Protein AF-A0A0J8S0K7-F1 (afdb_monomer_lite)

Foldseek 3Di:
DVLVVCVVQVQACVVVVVLLLVLCLLLCLVLVHADEDPDRDRCVPDPDDDDPVVVVSVVVVLCVVQVVLSNVCSNDSLLSQLLVQLVQDDQLDDLLCLCVSCVVVVVVDPCSCVDLFGRHAPPNCQFVVRQRALLQPFAAWAQWDADPNFIKGFQQLLLNQLQDDDPDCPVQRAPFDQRHRHGAPDIDTLVLHDVSSVVRNVPTTDDDHRDFDWDQDPVRDIDTGRHPDDDDNPPPPNPPSVNNPPPPPPDDDPDSNSSLSNVLSSLLVVPRRVSDDRPVDCVCVDPSNVVDDPDPPDDPPDPDPDDPPPDDPDDDDDDDPVNSVVSHNHD

pLDDT: mean 70.82, std 17.74, range [22.8, 93.94]

Structure (mmCIF, N/CA/C/O backbone):
data_AF-A0A0J8S0K7-F1
#
_entry.id   AF-A0A0J8S0K7-F1
#
loop_
_atom_site.group_PDB
_atom_site.id
_atom_site.type_symbol
_atom_site.label_atom_id
_atom_site.label_alt_id
_atom_site.label_comp_id
_atom_site.label_asym_id
_atom_site.label_entity_id
_atom_site.label_seq_id
_atom_site.pdbx_PDB_ins_code
_atom_site.Cartn_x
_atom_site.Cartn_y
_atom_site.Cartn_z
_atom_site.occupancy
_atom_site.B_iso_or_equiv
_atom_site.auth_seq_id
_atom_site.auth_comp_id
_atom_site.auth_asym_id
_atom_site.auth_atom_id
_atom_site.pdbx_PDB_model_num
ATOM 1 N N . MET A 1 1 ? -26.486 -2.365 24.642 1.00 64.38 1 MET A N 1
ATOM 2 C CA . MET A 1 1 ? -25.869 -1.880 25.901 1.00 64.38 1 MET A CA 1
ATOM 3 C C . MET A 1 1 ? -25.007 -0.637 25.681 1.00 64.38 1 MET A C 1
ATOM 5 O O . MET A 1 1 ? -25.287 0.357 26.330 1.00 64.38 1 MET A O 1
ATOM 9 N N . LEU A 1 2 ? -23.998 -0.653 24.792 1.00 69.31 2 LEU A N 1
ATOM 10 C CA . LEU A 1 2 ? -23.175 0.537 24.493 1.00 69.31 2 LEU A CA 1
ATOM 11 C C . LEU A 1 2 ? -23.947 1.597 23.688 1.00 69.31 2 LEU A C 1
ATOM 13 O O . LEU A 1 2 ? -24.033 2.742 24.113 1.00 69.31 2 LEU A O 1
ATOM 17 N N . VAL A 1 3 ? -24.587 1.193 22.586 1.00 70.75 3 VAL A N 1
ATOM 18 C CA . VAL A 1 3 ? -25.425 2.079 21.754 1.00 70.75 3 VAL A CA 1
ATOM 19 C C . VAL A 1 3 ? -26.555 2.707 22.579 1.00 70.75 3 VAL A C 1
ATOM 21 O O . VAL A 1 3 ? -26.721 3.922 22.573 1.00 70.75 3 VAL A O 1
ATOM 24 N N . ASP A 1 4 ? -27.265 1.898 23.373 1.00 71.31 4 ASP A N 1
ATOM 25 C CA . ASP A 1 4 ? -28.342 2.376 24.256 1.00 71.31 4 ASP A CA 1
ATOM 26 C C . ASP A 1 4 ? -27.849 3.412 25.278 1.00 71.31 4 ASP A C 1
ATOM 28 O O . ASP A 1 4 ? -28.548 4.381 25.567 1.00 71.31 4 ASP A O 1
ATOM 32 N N . PHE A 1 5 ? -26.636 3.228 25.814 1.00 74.38 5 PHE A N 1
ATOM 33 C CA . PHE A 1 5 ? -26.009 4.179 26.730 1.00 74.38 5 PHE A CA 1
ATOM 34 C C . PHE A 1 5 ? -25.665 5.495 26.020 1.00 74.38 5 PHE A C 1
ATOM 36 O O . PHE A 1 5 ? -25.989 6.568 26.525 1.00 74.38 5 PHE A O 1
ATOM 43 N N . CYS A 1 6 ? -25.065 5.434 24.829 1.00 73.00 6 CYS A N 1
ATOM 44 C CA . CYS A 1 6 ? -24.719 6.626 24.054 1.00 73.00 6 CYS A CA 1
ATOM 45 C C . CYS A 1 6 ? -25.954 7.436 23.642 1.00 73.00 6 CYS A C 1
ATOM 47 O O . CYS A 1 6 ? -25.918 8.666 23.686 1.00 73.00 6 CYS A O 1
ATOM 49 N N . LEU A 1 7 ? -27.054 6.754 23.306 1.00 70.88 7 LEU A N 1
ATOM 50 C CA . LEU A 1 7 ? -28.342 7.384 23.011 1.00 70.88 7 LEU A CA 1
ATOM 51 C C . LEU A 1 7 ? -28.965 8.026 24.251 1.00 70.88 7 LEU A C 1
ATOM 53 O O . LEU A 1 7 ? -29.442 9.154 24.172 1.00 70.88 7 LEU A O 1
ATOM 57 N N . LEU A 1 8 ? -28.925 7.340 25.399 1.00 73.00 8 LEU A N 1
ATOM 58 C CA . LEU A 1 8 ? -29.453 7.861 26.664 1.00 73.00 8 LEU A CA 1
ATOM 59 C C . LEU A 1 8 ? -28.760 9.162 27.095 1.00 73.00 8 LEU A C 1
ATOM 61 O O . LEU A 1 8 ? -29.383 10.013 27.727 1.00 73.00 8 LEU A O 1
ATOM 65 N N . HIS A 1 9 ? -27.475 9.298 26.770 1.00 72.62 9 HIS A N 1
ATOM 66 C CA . HIS A 1 9 ? -26.646 10.437 27.155 1.00 72.62 9 HIS A CA 1
ATOM 67 C C . HIS A 1 9 ? -26.454 11.480 26.043 1.00 72.62 9 HIS A C 1
ATOM 69 O O . HIS A 1 9 ? -25.681 12.412 26.243 1.00 72.62 9 HIS A O 1
ATOM 75 N N . GLU A 1 10 ? -27.149 11.345 24.906 1.00 67.69 10 GLU A N 1
ATOM 76 C CA . GLU A 1 10 ? -27.078 12.275 23.764 1.00 67.69 10 GLU A CA 1
ATOM 77 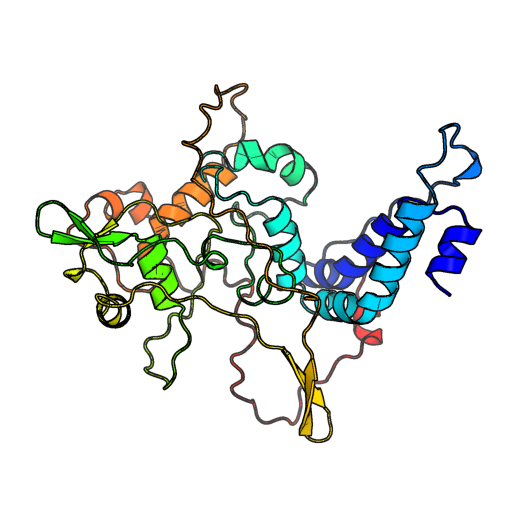C C . GLU A 1 10 ? -25.637 12.551 23.292 1.00 67.69 10 GLU A C 1
ATOM 79 O O . GLU A 1 10 ? -25.297 13.654 22.870 1.00 67.69 10 GLU A O 1
ATOM 84 N N . LEU A 1 11 ? -24.768 11.533 23.343 1.00 69.25 11 LEU A N 1
ATOM 85 C CA . LEU A 1 11 ? -23.334 11.705 23.072 1.00 69.25 11 LEU A CA 1
ATOM 86 C C . LEU A 1 11 ? -23.031 12.036 21.600 1.00 69.25 11 LEU A C 1
ATOM 88 O O . LEU A 1 11 ? -21.946 12.524 21.300 1.00 69.25 11 LEU A O 1
ATOM 92 N N . GLY A 1 12 ? -23.975 11.817 20.678 1.00 71.44 12 GLY A N 1
ATOM 93 C CA . GLY A 1 12 ? -23.870 12.241 19.277 1.00 71.44 12 GLY A CA 1
ATOM 94 C C . GLY A 1 12 ? -22.529 11.870 18.629 1.00 71.44 12 GLY A C 1
ATOM 95 O O . GLY A 1 12 ? -22.068 10.734 18.717 1.00 71.44 12 GLY A O 1
ATOM 96 N N . THR A 1 13 ? -21.866 12.848 18.009 1.00 67.88 13 THR A N 1
ATOM 97 C CA . THR A 1 13 ? -20.551 12.672 17.365 1.00 67.88 13 THR A CA 1
ATOM 98 C C . THR A 1 13 ? -19.416 12.336 18.342 1.00 67.88 13 THR A C 1
ATOM 100 O O . THR A 1 13 ? -18.377 11.840 17.904 1.00 67.88 13 THR A O 1
ATOM 103 N N . GLN A 1 14 ? -19.601 12.530 19.656 1.00 76.06 14 GLN A N 1
ATOM 104 C CA . GLN A 1 14 ? -18.600 12.162 20.664 1.00 76.06 14 GLN A CA 1
ATOM 105 C C . GLN A 1 14 ? -18.405 10.648 20.736 1.00 76.06 14 GLN A C 1
ATOM 107 O O . GLN A 1 14 ? -17.302 10.206 21.037 1.00 76.06 14 GLN A O 1
ATOM 112 N N . PHE A 1 15 ? -19.427 9.849 20.405 1.00 77.88 15 PHE A N 1
ATOM 113 C CA . PHE A 1 15 ? -19.290 8.394 20.351 1.00 77.88 15 PHE A CA 1
ATOM 114 C C . PHE A 1 15 ? -18.206 7.966 19.355 1.00 77.88 15 PHE A C 1
ATOM 116 O O . PHE A 1 15 ? -17.278 7.255 19.733 1.00 77.88 15 PHE A O 1
ATOM 123 N N . LEU A 1 16 ? -18.280 8.451 18.111 1.00 78.44 16 LEU A N 1
ATOM 124 C CA . LEU A 1 16 ? -17.304 8.129 17.066 1.00 78.44 16 LEU A CA 1
ATOM 125 C C . LEU A 1 16 ? -15.910 8.666 17.411 1.00 78.44 16 LEU A C 1
ATOM 127 O O . LEU A 1 16 ? -14.922 7.966 17.209 1.00 78.44 16 LEU A O 1
ATOM 131 N N . ALA A 1 17 ? -15.827 9.869 17.989 1.00 76.19 17 ALA A N 1
ATOM 132 C CA . ALA A 1 17 ? -14.558 10.449 18.423 1.00 76.19 17 ALA A CA 1
ATOM 133 C C . ALA A 1 17 ? -13.906 9.642 19.561 1.00 76.19 17 ALA A C 1
ATOM 135 O O . ALA A 1 17 ? -12.727 9.309 19.482 1.00 76.19 17 ALA A O 1
ATOM 136 N N . SER A 1 18 ? -14.668 9.275 20.598 1.00 79.06 18 SER A N 1
ATOM 137 C CA . SER A 1 18 ? -14.182 8.428 21.697 1.00 79.06 18 SER A CA 1
ATOM 138 C C . SER A 1 18 ? -13.819 7.024 21.222 1.00 79.06 18 SER A C 1
ATOM 140 O O . SER A 1 18 ? -12.833 6.455 21.686 1.00 79.06 18 SER A O 1
ATOM 142 N N . PHE A 1 19 ? -14.588 6.471 20.284 1.00 82.81 19 PHE A N 1
ATOM 143 C CA . PHE A 1 19 ? -14.302 5.176 19.686 1.00 82.81 19 PHE A CA 1
ATOM 144 C C . PHE A 1 19 ? -12.991 5.196 18.893 1.00 82.81 19 PHE A C 1
ATOM 146 O O . PHE A 1 19 ? -12.110 4.381 19.155 1.00 82.81 19 PHE A O 1
ATOM 153 N N . ALA A 1 20 ? -12.820 6.164 17.989 1.00 82.06 20 ALA A N 1
ATOM 154 C CA . ALA A 1 20 ? -11.582 6.347 17.238 1.00 82.06 20 ALA A CA 1
ATOM 155 C C . ALA A 1 20 ? -10.384 6.577 18.172 1.00 82.06 20 ALA A C 1
ATOM 157 O O . ALA A 1 20 ? -9.342 5.947 17.997 1.00 82.06 20 ALA A O 1
ATOM 158 N N . ALA A 1 21 ? -10.547 7.402 19.214 1.00 82.38 21 ALA A N 1
ATOM 159 C CA . ALA A 1 21 ? -9.520 7.597 20.231 1.00 82.38 21 ALA A CA 1
ATOM 160 C C . ALA A 1 21 ? -9.123 6.258 20.871 1.00 82.38 21 ALA A C 1
ATOM 162 O O . ALA A 1 21 ? -7.950 5.896 20.822 1.00 82.38 21 ALA A O 1
ATOM 163 N N . ALA A 1 22 ? -10.087 5.473 21.362 1.00 85.62 22 ALA A N 1
ATOM 164 C CA . ALA A 1 22 ? -9.828 4.170 21.977 1.00 85.62 22 ALA A CA 1
ATOM 165 C C . ALA A 1 22 ? -9.096 3.193 21.036 1.00 85.62 22 ALA A C 1
ATOM 167 O O . ALA A 1 22 ? -8.157 2.523 21.465 1.00 85.62 22 ALA A O 1
ATOM 168 N N . LEU A 1 23 ? -9.464 3.147 19.748 1.00 85.25 23 LEU A N 1
ATOM 169 C CA . LEU A 1 23 ? -8.790 2.299 18.754 1.00 85.25 23 LEU A CA 1
ATOM 170 C C . LEU A 1 23 ? -7.326 2.680 18.515 1.00 85.25 23 LEU A C 1
ATOM 172 O O . LEU A 1 23 ? -6.526 1.833 18.122 1.00 85.25 23 LEU A O 1
ATOM 176 N N . THR A 1 24 ? -6.957 3.936 18.757 1.00 84.38 24 THR A N 1
ATOM 177 C CA . THR A 1 24 ? -5.581 4.414 18.566 1.00 84.38 24 THR A CA 1
ATOM 178 C C . THR A 1 24 ? -4.720 4.298 19.822 1.00 84.38 24 THR A C 1
ATOM 180 O O . THR A 1 24 ? -3.517 4.543 19.745 1.00 84.38 24 THR A O 1
ATOM 183 N N . PHE A 1 25 ? -5.262 3.883 20.972 1.00 84.75 25 PHE A N 1
ATOM 184 C CA . PHE A 1 25 ? -4.472 3.709 22.199 1.00 84.75 25 PHE A CA 1
ATOM 185 C C . PHE A 1 25 ? -3.256 2.781 22.005 1.00 84.75 25 PHE A C 1
ATOM 187 O O . PHE A 1 25 ? -2.161 3.148 22.444 1.00 84.75 25 PHE A O 1
ATOM 194 N N . PRO A 1 26 ? -3.369 1.620 21.315 1.00 85.25 26 PRO A N 1
ATOM 195 C CA . PRO A 1 26 ? -2.220 0.728 21.096 1.00 85.25 26 PRO A CA 1
ATOM 196 C C . PRO A 1 26 ? -1.114 1.390 20.301 1.00 85.25 26 PRO A C 1
ATOM 198 O O . PRO A 1 26 ? 0.069 1.223 20.590 1.00 85.25 26 PRO A O 1
ATOM 201 N N . THR A 1 27 ? -1.531 2.200 19.342 1.00 82.00 27 THR A N 1
ATOM 202 C CA . THR A 1 27 ? -0.656 2.939 18.453 1.00 82.00 27 THR A CA 1
ATOM 203 C C . THR A 1 27 ? 0.097 4.037 19.202 1.00 82.00 27 THR A C 1
ATOM 205 O O . THR A 1 27 ? 1.315 4.135 19.098 1.00 82.00 27 THR A O 1
ATOM 208 N N . HIS A 1 28 ? -0.591 4.807 20.044 1.00 79.69 28 HIS A N 1
ATOM 209 C CA . HIS A 1 28 ? 0.043 5.815 20.894 1.00 79.69 28 HIS A CA 1
ATOM 210 C C . HIS A 1 28 ? 1.047 5.201 21.879 1.00 79.69 28 HIS A C 1
ATOM 212 O O . HIS A 1 28 ? 2.153 5.722 22.036 1.00 79.69 28 HIS A O 1
ATOM 218 N N . ASN A 1 29 ? 0.716 4.051 22.482 1.00 81.75 29 ASN A N 1
ATOM 219 C CA . ASN A 1 29 ? 1.654 3.314 23.333 1.00 81.75 29 ASN A CA 1
ATOM 220 C C . ASN A 1 29 ? 2.885 2.827 22.548 1.00 81.75 29 ASN A C 1
ATOM 222 O O . ASN A 1 29 ? 4.001 2.877 23.070 1.00 81.75 29 ASN A O 1
ATOM 226 N N . HIS A 1 30 ? 2.703 2.374 21.303 1.00 81.00 30 HIS A N 1
ATOM 227 C CA . HIS A 1 30 ? 3.805 1.968 20.430 1.00 81.00 30 HIS A CA 1
ATOM 228 C C . HIS A 1 30 ? 4.767 3.138 20.170 1.00 81.00 30 HIS A C 1
ATOM 230 O O . HIS A 1 30 ? 5.947 3.041 20.498 1.00 81.00 30 HIS A O 1
ATOM 236 N N . TYR A 1 31 ? 4.246 4.278 19.705 1.00 76.31 31 TYR A N 1
ATOM 237 C CA . TYR A 1 31 ? 5.050 5.467 19.389 1.00 76.31 31 TYR A CA 1
ATOM 238 C C . TYR A 1 31 ? 5.479 6.296 20.609 1.00 76.31 31 TYR A C 1
ATOM 240 O O . TYR A 1 31 ? 6.160 7.313 20.458 1.00 76.31 31 TYR A O 1
ATOM 248 N N . LYS A 1 32 ? 5.087 5.894 21.826 1.00 80.19 32 LYS A N 1
ATOM 249 C CA . LYS A 1 32 ? 5.353 6.636 23.073 1.00 80.19 32 LYS A CA 1
ATOM 250 C C . LYS A 1 32 ? 4.885 8.093 22.984 1.00 80.19 32 LYS A C 1
ATOM 252 O O . LYS A 1 32 ? 5.597 9.025 23.368 1.00 80.19 32 LYS A O 1
ATOM 257 N N . VAL A 1 33 ? 3.678 8.276 22.451 1.00 79.00 33 VAL A N 1
ATOM 258 C CA . VAL A 1 33 ? 2.992 9.568 22.342 1.00 79.00 33 VAL A CA 1
ATOM 259 C C . VAL A 1 33 ? 1.846 9.587 23.350 1.00 79.00 33 VAL A C 1
ATOM 261 O O . VAL A 1 33 ? 1.057 8.647 23.397 1.00 79.00 33 VAL A O 1
ATOM 264 N N . ALA A 1 34 ? 1.769 10.641 24.164 1.00 78.12 34 ALA A N 1
ATOM 265 C CA . ALA A 1 34 ? 0.670 10.829 25.107 1.00 78.12 34 ALA A CA 1
ATOM 266 C C . ALA A 1 34 ? -0.644 11.099 24.360 1.00 78.12 34 ALA A C 1
ATOM 268 O O . ALA A 1 34 ? -0.638 11.718 23.294 1.00 78.12 34 ALA A O 1
ATOM 269 N N . ILE A 1 35 ? -1.758 10.637 24.924 1.00 74.69 35 ILE A N 1
ATOM 270 C CA . ILE A 1 35 ? -3.087 10.836 24.340 1.00 74.69 35 ILE A CA 1
ATOM 271 C C . ILE A 1 35 ? -3.768 11.978 25.074 1.00 74.69 35 ILE A C 1
ATOM 273 O O . ILE A 1 35 ? -4.046 11.871 26.268 1.00 74.69 35 ILE A O 1
ATOM 277 N N . GLU A 1 36 ? -4.081 13.037 24.336 1.00 76.75 36 GLU A N 1
ATOM 278 C CA . GLU A 1 36 ? -4.924 14.128 24.812 1.00 76.75 36 GLU A CA 1
ATOM 279 C C . GLU A 1 36 ? -6.375 13.821 24.433 1.00 76.75 36 GLU A C 1
ATOM 281 O O . GLU A 1 36 ? -6.751 13.839 23.258 1.00 76.75 36 GLU A O 1
ATOM 286 N N . LEU A 1 37 ? -7.202 13.489 25.426 1.00 72.94 37 LEU A N 1
ATOM 287 C CA . LEU A 1 37 ? -8.622 13.246 25.189 1.00 72.94 37 LEU A CA 1
ATOM 288 C C . LEU A 1 37 ? -9.386 14.576 25.217 1.00 72.94 37 LEU A C 1
ATOM 290 O O . LEU A 1 37 ? -9.229 15.350 26.165 1.00 72.94 37 LEU A O 1
ATOM 294 N N . PRO A 1 38 ? -10.248 14.854 24.222 1.00 66.50 38 PRO A N 1
ATOM 295 C CA . PRO A 1 38 ? -11.074 16.049 24.259 1.00 66.50 38 PRO A CA 1
ATOM 296 C C . PRO A 1 38 ? -11.985 16.006 25.489 1.00 66.50 38 PRO A C 1
ATOM 298 O O . PRO A 1 38 ? -12.570 14.969 25.813 1.00 66.50 38 PRO A O 1
ATOM 301 N N . VAL A 1 39 ? -12.118 17.146 26.171 1.00 71.62 39 VAL A N 1
ATOM 302 C CA . VAL A 1 39 ? -13.048 17.271 27.298 1.00 71.62 39 VAL A CA 1
ATOM 303 C C . VAL A 1 39 ? -14.467 17.034 26.765 1.00 71.62 39 VAL A C 1
ATOM 305 O O . VAL A 1 39 ? -14.860 17.724 25.821 1.00 71.62 39 VAL A O 1
ATOM 308 N N . PRO A 1 40 ? -15.235 16.083 27.333 1.00 66.19 40 PRO A N 1
ATOM 309 C CA . PRO A 1 40 ? -16.590 15.807 26.878 1.00 66.19 40 PRO A CA 1
ATOM 310 C C . PRO A 1 40 ? -17.441 17.072 26.947 1.00 66.19 40 PRO A C 1
ATOM 312 O O . PRO A 1 40 ? -17.512 17.719 27.997 1.00 66.19 40 PRO A O 1
ATOM 315 N N . ASP A 1 41 ? -18.089 17.420 25.838 1.00 67.62 41 ASP A N 1
ATOM 316 C CA . ASP A 1 41 ? -19.020 18.539 25.828 1.00 67.62 41 ASP A CA 1
ATOM 317 C C . ASP A 1 41 ? -20.347 18.089 26.448 1.00 67.62 41 ASP A C 1
ATOM 319 O O . ASP A 1 41 ? -20.885 17.026 26.120 1.00 67.62 41 ASP A O 1
ATOM 323 N N . ASN A 1 42 ? -20.895 18.888 27.358 1.00 63.12 42 ASN A N 1
ATOM 324 C CA . ASN A 1 42 ? -22.209 18.600 27.910 1.00 63.12 42 ASN A CA 1
ATOM 325 C C . ASN A 1 42 ? -23.243 19.025 26.863 1.00 63.12 42 ASN A C 1
ATOM 327 O O . ASN A 1 42 ? -23.619 20.192 26.802 1.00 63.12 42 ASN A O 1
ATOM 331 N N . ALA A 1 43 ? -23.742 18.060 26.081 1.00 55.91 43 ALA A N 1
ATOM 332 C CA . ALA A 1 43 ? -24.670 18.243 24.953 1.00 55.91 43 ALA A CA 1
ATOM 333 C C . ALA A 1 43 ? -25.922 19.109 25.238 1.00 55.91 43 ALA A C 1
ATOM 335 O O . ALA A 1 43 ? -26.584 19.569 24.306 1.00 55.91 43 ALA A O 1
ATOM 336 N N . LYS A 1 44 ? -26.209 19.403 26.514 1.00 54.78 44 LYS A N 1
ATOM 337 C CA . LYS A 1 44 ? -27.294 20.276 26.981 1.00 54.78 44 LYS A CA 1
ATOM 338 C C . LYS A 1 44 ? -27.227 21.722 26.467 1.00 54.78 44 LYS A C 1
ATOM 340 O O . LYS A 1 44 ? -28.258 22.386 26.508 1.00 54.78 44 LYS A O 1
ATOM 345 N N . ASP A 1 45 ? -26.075 22.194 25.983 1.00 50.97 45 ASP A N 1
ATOM 346 C CA . ASP A 1 45 ? -25.895 23.584 25.521 1.00 50.97 45 ASP A CA 1
ATOM 347 C C . ASP A 1 45 ? -25.943 23.763 23.986 1.00 50.97 45 ASP A C 1
ATOM 349 O O . ASP A 1 45 ? -25.874 24.888 23.481 1.00 50.97 45 ASP A O 1
ATOM 353 N N . SER A 1 46 ? -26.122 22.685 23.214 1.00 51.88 46 SER A N 1
ATOM 354 C CA . SER A 1 46 ? -26.178 22.767 21.748 1.00 51.88 46 SER A CA 1
ATOM 355 C C . SER A 1 46 ? -27.588 23.132 21.245 1.00 51.88 46 SER A C 1
ATOM 357 O O . SER A 1 46 ? -28.556 22.398 21.402 1.00 51.88 46 SER A O 1
ATOM 359 N N . THR A 1 47 ? -27.726 24.313 20.634 1.00 47.59 47 THR A N 1
ATOM 360 C CA . THR A 1 47 ? -28.996 24.882 20.119 1.00 47.59 47 THR A CA 1
ATOM 361 C C . THR A 1 47 ? -29.274 24.539 18.645 1.00 47.59 47 THR A C 1
ATOM 363 O O . THR A 1 47 ? -30.102 25.177 17.993 1.00 47.59 47 THR A O 1
ATOM 366 N N . GLY A 1 48 ? -28.584 23.537 18.094 1.00 52.19 48 GLY A N 1
ATOM 367 C CA . GLY A 1 48 ? -28.759 23.084 16.711 1.00 52.19 48 GLY A CA 1
ATOM 368 C C . GLY A 1 48 ? -29.884 22.052 16.557 1.00 52.19 48 GLY A C 1
ATOM 369 O O . GLY A 1 48 ? -30.199 21.345 17.514 1.00 52.19 48 GLY A O 1
ATOM 370 N N . PRO A 1 49 ? -30.506 21.929 15.368 1.00 49.31 49 PRO A N 1
ATOM 371 C CA . PRO A 1 49 ? -31.403 20.813 15.094 1.00 49.31 49 PRO A CA 1
ATOM 372 C C . PRO A 1 49 ? -30.627 19.490 15.232 1.00 49.31 49 PRO A C 1
ATOM 374 O O . PRO A 1 49 ? -29.503 19.407 14.728 1.00 49.31 49 PRO A O 1
ATOM 377 N N . PRO A 1 50 ? -31.190 18.465 15.898 1.00 54.72 50 PRO A N 1
ATOM 378 C CA . PRO A 1 50 ? -30.521 17.180 16.029 1.00 54.72 50 PRO A CA 1
ATOM 379 C C . PRO A 1 50 ? -30.262 16.589 14.633 1.00 54.72 50 PRO A C 1
ATOM 381 O O . PRO A 1 50 ? -31.131 16.705 13.758 1.00 54.72 50 PRO A O 1
ATOM 384 N N . PRO A 1 51 ? -29.095 15.960 14.395 1.00 54.81 51 PRO A N 1
ATOM 385 C CA . PRO A 1 51 ? -28.903 15.145 13.200 1.00 54.81 51 PRO A CA 1
ATOM 386 C C . PRO A 1 51 ? -30.013 14.087 13.130 1.00 54.81 51 PRO A C 1
ATOM 388 O O . PRO A 1 51 ? -30.579 13.719 14.163 1.00 54.81 51 PRO A O 1
ATOM 391 N N . ALA A 1 52 ? -30.355 13.617 11.926 1.00 57.03 52 ALA A N 1
ATOM 392 C CA . ALA A 1 52 ? -31.380 12.591 11.743 1.00 57.03 52 ALA A CA 1
ATOM 393 C C . ALA A 1 52 ? -31.039 11.364 12.612 1.00 57.03 52 ALA A C 1
ATOM 395 O O . ALA A 1 52 ? -30.149 10.586 12.285 1.00 57.03 52 ALA A O 1
ATOM 396 N N . GLN A 1 53 ? -31.716 11.230 13.758 1.00 59.38 53 GLN A N 1
ATOM 397 C CA . GLN A 1 53 ? -31.353 10.265 14.803 1.00 59.38 53 GLN A CA 1
ATOM 398 C C . GLN A 1 53 ? -31.387 8.817 14.308 1.00 59.38 53 GLN A C 1
ATOM 400 O O . GLN A 1 53 ? -30.662 7.995 14.848 1.00 59.38 53 GLN A O 1
ATOM 405 N N . GLN A 1 54 ? -32.196 8.520 13.286 1.00 59.25 54 GLN A N 1
ATOM 406 C CA . GLN A 1 54 ? -32.349 7.178 12.721 1.00 59.25 54 GLN A CA 1
ATOM 407 C C . GLN A 1 54 ? -31.122 6.694 11.935 1.00 59.25 54 GLN A C 1
ATOM 409 O O . GLN A 1 54 ? -30.681 5.569 12.151 1.00 59.25 54 GLN A O 1
ATOM 414 N N . ASP A 1 55 ? -30.508 7.544 11.110 1.00 59.25 55 ASP A N 1
ATOM 415 C CA . ASP A 1 55 ? -29.328 7.142 10.329 1.00 59.25 55 ASP A CA 1
ATOM 416 C C . ASP A 1 55 ? -28.107 6.919 11.243 1.00 59.25 55 ASP A C 1
ATOM 418 O O . ASP A 1 55 ? -27.348 5.967 11.068 1.00 59.25 55 ASP A O 1
ATOM 422 N N . ALA A 1 56 ? -27.961 7.747 12.286 1.00 65.31 56 ALA A N 1
ATOM 423 C CA . ALA A 1 56 ? -26.894 7.605 13.278 1.00 65.31 56 ALA A CA 1
ATOM 424 C C . ALA A 1 56 ? -27.066 6.352 14.158 1.00 65.31 56 ALA A C 1
ATOM 426 O O . ALA A 1 56 ? -26.078 5.721 14.531 1.00 65.31 56 ALA A O 1
ATOM 427 N N . THR A 1 57 ? -28.305 5.965 14.491 1.00 69.94 57 THR A N 1
ATOM 428 C CA . THR A 1 57 ? -28.554 4.740 15.269 1.00 69.94 57 THR A CA 1
ATOM 429 C C . THR A 1 57 ? -28.182 3.476 14.511 1.00 69.94 57 THR A C 1
ATOM 431 O O . THR A 1 57 ? -27.629 2.557 15.116 1.00 69.94 57 THR A O 1
ATOM 434 N N . ASP A 1 58 ? -28.449 3.440 13.205 1.00 76.38 58 ASP A N 1
ATOM 435 C CA . ASP A 1 58 ? -28.124 2.287 12.366 1.00 76.38 58 ASP A CA 1
ATOM 436 C C . ASP A 1 58 ? -26.602 2.148 12.207 1.00 76.38 58 ASP A C 1
ATOM 438 O O . ASP A 1 58 ? -26.057 1.055 12.362 1.00 76.38 58 ASP A O 1
ATOM 442 N N . GLU A 1 59 ? -25.889 3.263 12.015 1.00 77.25 59 GLU A N 1
ATOM 443 C CA . GLU A 1 59 ? -24.422 3.286 11.960 1.00 77.25 59 GLU A CA 1
ATOM 444 C C . GLU A 1 59 ? -23.783 2.783 13.267 1.00 77.25 59 GLU A C 1
ATOM 446 O O . GLU A 1 59 ? -22.866 1.959 13.245 1.00 77.25 59 GLU A O 1
ATOM 451 N N . TRP A 1 60 ? -24.286 3.219 14.426 1.00 80.69 60 TRP A N 1
ATOM 452 C CA . TRP A 1 60 ? -23.750 2.784 15.721 1.00 80.69 60 TRP A CA 1
ATOM 453 C C . TRP A 1 60 ? -24.051 1.316 16.020 1.00 80.69 60 TRP A C 1
ATOM 455 O O . TRP A 1 60 ? -23.241 0.645 16.663 1.00 80.69 60 TRP A O 1
ATOM 465 N N . ALA A 1 61 ? -25.202 0.810 15.569 1.00 79.75 61 ALA A N 1
ATOM 466 C CA . ALA A 1 61 ? -25.548 -0.600 15.694 1.00 79.75 61 ALA A CA 1
ATOM 467 C C . ALA A 1 61 ? -24.572 -1.475 14.895 1.00 79.75 61 ALA A C 1
ATOM 469 O O . ALA A 1 61 ? -23.998 -2.404 15.466 1.00 79.75 61 ALA A O 1
ATOM 470 N N . VAL A 1 62 ? -24.303 -1.117 13.634 1.00 81.69 62 VAL A N 1
ATOM 471 C CA . VAL A 1 62 ? -23.312 -1.804 12.786 1.00 81.69 62 VAL A CA 1
ATOM 472 C C . VAL A 1 62 ? -21.921 -1.751 13.419 1.00 81.69 62 VAL A C 1
ATOM 474 O O . VAL A 1 62 ? -21.255 -2.780 13.536 1.00 81.69 62 VAL A O 1
ATOM 477 N N . LEU A 1 63 ? -21.496 -0.582 13.908 1.00 80.50 63 LEU A N 1
ATOM 478 C CA . LEU A 1 63 ? -20.200 -0.426 14.574 1.00 80.50 63 LEU A CA 1
ATOM 479 C C . LEU A 1 63 ? -20.078 -1.326 15.814 1.00 80.50 63 LEU A C 1
ATOM 481 O O . LEU A 1 63 ? -19.040 -1.941 16.052 1.00 80.50 63 LEU A O 1
ATOM 485 N N . ASN A 1 64 ? -21.148 -1.423 16.606 1.00 81.69 64 ASN A N 1
ATOM 486 C CA . ASN A 1 64 ? -21.183 -2.260 17.800 1.00 81.69 64 ASN A CA 1
ATOM 487 C C . ASN A 1 64 ? -21.177 -3.762 17.462 1.00 81.69 64 ASN A C 1
ATOM 489 O O . ASN A 1 64 ? -20.567 -4.540 18.194 1.00 81.69 64 ASN A O 1
ATOM 493 N N . GLU A 1 65 ? -21.820 -4.178 16.370 1.00 84.19 65 GLU A N 1
ATOM 494 C CA . GLU A 1 65 ? -21.737 -5.556 15.859 1.00 84.19 65 GLU A CA 1
ATOM 495 C C . GLU A 1 65 ? -20.324 -5.898 15.371 1.00 84.19 65 GLU A C 1
ATOM 497 O O . GLU A 1 65 ? -19.832 -7.001 15.610 1.00 84.19 65 GLU A O 1
ATOM 502 N N . GLN A 1 66 ? -19.642 -4.933 14.753 1.00 85.31 66 GLN A N 1
ATOM 503 C CA . GLN A 1 66 ? -18.286 -5.093 14.232 1.00 85.31 66 GLN A CA 1
ATOM 504 C C . GLN A 1 66 ? -17.180 -4.820 15.265 1.00 85.31 66 GLN A C 1
ATOM 506 O O . GLN A 1 66 ? -15.994 -4.944 14.957 1.00 85.31 66 GLN A O 1
ATOM 511 N N . LEU A 1 67 ? -17.538 -4.497 16.511 1.00 84.62 67 LEU A N 1
ATOM 512 C CA . LEU A 1 67 ? -16.601 -4.128 17.574 1.00 84.62 67 LEU A CA 1
ATOM 513 C C . LEU A 1 67 ? -15.427 -5.114 17.758 1.00 84.62 67 LEU A C 1
ATOM 515 O O . LEU A 1 67 ? -14.296 -4.641 17.875 1.00 84.62 67 LEU A O 1
ATOM 519 N N . PRO A 1 68 ? -15.616 -6.453 17.739 1.00 83.56 68 PRO A N 1
ATOM 520 C CA . PRO A 1 68 ? -14.498 -7.394 17.863 1.00 83.56 68 PRO A CA 1
ATOM 521 C C . PRO A 1 68 ? -13.439 -7.231 16.765 1.00 83.56 68 PRO A C 1
ATOM 523 O O . PRO A 1 68 ? -12.244 -7.364 17.034 1.00 83.56 68 PRO A O 1
ATOM 526 N N . TYR A 1 69 ? -13.858 -6.894 15.544 1.00 84.12 69 TYR A N 1
ATOM 527 C CA . TYR A 1 69 ? -12.955 -6.669 14.419 1.00 84.12 69 TYR A CA 1
ATOM 528 C C . TYR A 1 69 ? -12.144 -5.388 14.595 1.00 84.12 69 TYR A C 1
ATOM 530 O O . TYR A 1 69 ? -10.937 -5.396 14.378 1.00 84.12 69 TYR A O 1
ATOM 538 N N . TYR A 1 70 ? -12.777 -4.309 15.056 1.00 85.56 70 TYR A N 1
ATOM 539 C CA . TYR A 1 70 ? -12.076 -3.060 15.350 1.00 85.56 70 TYR A CA 1
ATOM 540 C C . TYR A 1 70 ? -11.116 -3.194 16.536 1.00 85.56 70 TYR A C 1
ATOM 542 O O . TYR A 1 70 ? -10.008 -2.668 16.499 1.00 85.56 70 TYR A O 1
ATOM 550 N N . VAL A 1 71 ? -11.484 -3.952 17.571 1.00 84.69 71 VAL A N 1
ATOM 551 C CA . VAL A 1 71 ? -10.561 -4.258 18.676 1.00 84.69 71 VAL A CA 1
ATOM 552 C C . VAL A 1 71 ? -9.364 -5.059 18.161 1.00 84.69 71 VAL A C 1
ATOM 554 O O . VAL A 1 71 ? -8.227 -4.733 18.489 1.00 84.69 71 VAL A O 1
ATOM 557 N N . THR A 1 72 ? -9.593 -6.043 17.291 1.00 83.94 72 THR A N 1
ATOM 558 C CA . THR A 1 72 ? -8.517 -6.810 16.641 1.00 83.94 72 THR A CA 1
ATOM 559 C C . THR A 1 72 ? -7.613 -5.913 15.796 1.00 83.94 72 THR A C 1
ATOM 561 O O . THR A 1 72 ? -6.393 -6.004 15.898 1.00 83.94 72 THR A O 1
ATOM 564 N N . LEU A 1 73 ? -8.207 -5.004 15.015 1.00 83.19 73 LEU A N 1
ATOM 565 C CA . LEU A 1 73 ? -7.503 -3.986 14.235 1.00 83.19 73 LEU A CA 1
ATOM 566 C C . LEU A 1 73 ? -6.600 -3.138 15.127 1.00 83.19 73 LEU A C 1
ATOM 568 O O . LEU A 1 73 ? -5.435 -2.947 14.802 1.00 83.19 73 LEU A O 1
ATOM 572 N N . SER A 1 74 ? -7.119 -2.689 16.273 1.00 85.44 74 SER A N 1
ATOM 573 C CA . SER A 1 74 ? -6.366 -1.866 17.220 1.00 85.44 74 SER A CA 1
ATOM 574 C C . SER A 1 74 ? -5.092 -2.564 17.707 1.00 85.44 74 SER A C 1
ATOM 576 O O . SER A 1 74 ? -4.064 -1.915 17.885 1.00 85.44 74 SER A O 1
ATOM 578 N N . CYS A 1 75 ? -5.107 -3.896 17.840 1.00 83.31 75 CYS A N 1
ATOM 579 C CA . CYS A 1 75 ? -3.930 -4.663 18.245 1.00 83.31 75 CYS A CA 1
ATOM 580 C C . CYS A 1 75 ? -2.790 -4.636 17.214 1.00 83.31 75 CYS A C 1
ATOM 582 O O . CYS A 1 75 ? -1.662 -4.982 17.566 1.00 83.31 75 CYS A O 1
ATOM 584 N N . ASN A 1 76 ? -3.050 -4.218 15.973 1.00 83.25 76 ASN A N 1
ATOM 585 C CA . ASN A 1 76 ? -2.030 -3.996 14.959 1.00 83.25 76 ASN A CA 1
ATOM 586 C C . ASN A 1 76 ? -1.905 -2.492 14.654 1.00 83.25 76 ASN A C 1
ATOM 588 O O . ASN A 1 76 ? -2.601 -1.947 13.796 1.00 83.25 76 ASN A O 1
ATOM 592 N N . TYR A 1 77 ? -0.982 -1.823 15.353 1.00 81.06 77 TYR A N 1
ATOM 593 C CA . TYR A 1 77 ? -0.733 -0.386 15.180 1.00 81.06 77 TYR A CA 1
ATOM 594 C C . TYR A 1 77 ? -0.333 -0.018 13.742 1.00 81.06 77 TYR A C 1
ATOM 596 O O . TYR A 1 77 ? -0.698 1.064 13.278 1.00 81.06 77 TYR A O 1
ATOM 604 N N . ALA A 1 78 ? 0.370 -0.909 13.031 1.00 80.31 78 ALA A N 1
ATOM 605 C CA . ALA A 1 78 ? 0.787 -0.676 11.654 1.00 80.31 78 ALA A CA 1
ATOM 606 C C . ALA A 1 78 ? -0.435 -0.598 10.735 1.00 80.31 78 ALA A C 1
ATOM 608 O O . ALA A 1 78 ? -0.556 0.355 9.968 1.00 80.31 78 ALA A O 1
ATOM 609 N N . VAL A 1 79 ? -1.404 -1.512 10.877 1.00 83.81 79 VAL A N 1
ATOM 610 C CA . VAL A 1 79 ? -2.661 -1.453 10.110 1.00 83.81 79 VAL A CA 1
ATOM 611 C C . VAL A 1 79 ? -3.486 -0.221 10.489 1.00 83.81 79 VAL A C 1
ATOM 613 O O . VAL A 1 79 ? -4.066 0.407 9.606 1.00 83.81 79 VAL A O 1
ATOM 616 N N . VAL A 1 80 ? -3.537 0.166 11.770 1.00 83.69 80 VAL A N 1
ATOM 617 C CA . VAL A 1 80 ? -4.278 1.365 12.204 1.00 83.69 80 VAL A CA 1
ATOM 618 C C . VAL A 1 80 ? -3.715 2.626 11.557 1.00 83.69 80 VAL A C 1
ATOM 620 O O . VAL A 1 80 ? -4.468 3.347 10.903 1.00 83.69 80 VAL A O 1
ATOM 623 N N . ILE A 1 81 ? -2.410 2.894 11.696 1.00 79.44 81 ILE A N 1
ATOM 624 C CA . ILE A 1 81 ? -1.821 4.099 11.096 1.00 79.44 81 ILE A CA 1
ATOM 625 C C . ILE A 1 81 ? -1.885 4.032 9.578 1.00 79.44 81 ILE A C 1
ATOM 627 O O . ILE A 1 81 ? -2.302 5.006 8.964 1.00 79.44 81 ILE A O 1
ATOM 631 N N . SER A 1 82 ? -1.539 2.904 8.965 1.00 81.81 82 SER A N 1
ATOM 632 C CA . SER A 1 82 ? -1.557 2.794 7.505 1.00 81.81 82 SER A CA 1
ATOM 633 C C . SER A 1 82 ? -2.965 2.936 6.918 1.00 81.81 82 SER A C 1
ATOM 635 O O . SER A 1 82 ? -3.127 3.562 5.876 1.00 81.81 82 SER A O 1
ATOM 637 N N . SER A 1 83 ? -4.012 2.470 7.609 1.00 83.81 83 SER A N 1
ATOM 638 C CA . SER A 1 83 ? -5.409 2.682 7.194 1.00 83.81 83 SER A CA 1
ATOM 639 C C . SER A 1 83 ? -5.860 4.131 7.388 1.00 83.81 83 SER A C 1
ATOM 641 O O . SER A 1 83 ? -6.583 4.663 6.544 1.00 83.81 83 SER A O 1
ATOM 643 N N . LEU A 1 84 ? -5.427 4.788 8.471 1.00 80.19 84 LEU A N 1
ATOM 644 C CA . LEU A 1 84 ? -5.663 6.220 8.684 1.00 80.19 84 LEU A CA 1
ATOM 645 C C . LEU A 1 84 ? -4.969 7.046 7.596 1.00 80.19 84 LEU A C 1
ATOM 647 O O . LEU A 1 84 ? -5.601 7.897 6.977 1.00 80.19 84 LEU A O 1
ATOM 651 N N . CYS A 1 85 ? -3.703 6.760 7.305 1.00 78.88 85 CYS A N 1
ATOM 652 C CA . CYS A 1 85 ? -2.944 7.386 6.229 1.00 78.88 85 CYS A CA 1
ATOM 653 C C . CYS A 1 85 ? -3.552 7.102 4.849 1.00 78.88 85 CYS A C 1
ATOM 655 O O . CYS A 1 85 ? -3.693 8.025 4.051 1.00 78.88 85 CYS A O 1
ATOM 657 N N . GLY A 1 86 ? -3.985 5.864 4.600 1.00 80.12 86 GLY A N 1
ATOM 658 C CA . GLY A 1 86 ? -4.662 5.446 3.373 1.00 80.12 86 GLY A CA 1
ATOM 659 C C . GLY A 1 86 ? -5.948 6.226 3.103 1.00 80.12 86 GLY A C 1
ATOM 660 O O . GLY A 1 86 ? -6.224 6.573 1.961 1.00 80.12 86 GLY A O 1
ATOM 661 N N . SER A 1 87 ? -6.679 6.633 4.149 1.00 79.81 87 SER A N 1
ATOM 662 C CA . SER A 1 87 ? -7.866 7.493 3.996 1.00 79.81 87 SER A CA 1
ATOM 663 C C . SER A 1 87 ? -7.561 8.882 3.417 1.00 79.81 87 SER A C 1
ATOM 665 O O . SER A 1 87 ? -8.448 9.528 2.856 1.00 79.81 87 SER A O 1
ATOM 667 N N . PHE A 1 88 ? -6.308 9.335 3.530 1.00 78.50 88 PHE A N 1
ATOM 668 C CA . PHE A 1 88 ? -5.819 10.578 2.937 1.00 78.50 88 PHE A CA 1
ATOM 669 C C . PHE A 1 88 ? -5.041 10.347 1.644 1.00 78.50 88 PHE A C 1
ATOM 671 O O . PHE A 1 88 ? -4.686 11.315 0.973 1.00 78.50 88 PHE A O 1
ATOM 678 N N . TRP A 1 89 ? -4.748 9.101 1.286 1.00 83.81 89 TRP A N 1
ATOM 679 C CA . TRP A 1 89 ? -4.081 8.785 0.037 1.00 83.81 89 TRP A CA 1
ATOM 680 C C . TRP A 1 89 ? -5.084 8.810 -1.116 1.00 83.81 89 TRP A C 1
ATOM 682 O O . TRP A 1 89 ? -6.203 8.315 -1.015 1.00 83.81 89 TRP A O 1
ATOM 692 N N . GLU A 1 90 ? -4.667 9.400 -2.232 1.00 83.56 90 GLU A N 1
ATOM 693 C CA . GLU A 1 90 ? -5.479 9.497 -3.437 1.00 83.56 90 GLU A CA 1
ATOM 694 C C . GLU A 1 90 ? -4.593 9.198 -4.658 1.00 83.56 90 GLU A C 1
ATOM 696 O O . GLU A 1 90 ? -3.685 9.985 -4.954 1.00 83.56 90 GLU A O 1
ATOM 701 N N . PRO A 1 91 ? -4.841 8.096 -5.395 1.00 81.88 91 PRO A N 1
ATOM 702 C CA . PRO A 1 91 ? -3.994 7.693 -6.518 1.00 81.88 91 PRO A CA 1
ATOM 703 C C . PRO A 1 91 ? -3.915 8.734 -7.644 1.00 81.88 91 PRO A C 1
ATOM 705 O O . PRO A 1 91 ? -2.941 8.756 -8.396 1.00 81.88 91 PRO A O 1
ATOM 708 N N . SER A 1 92 ? -4.931 9.591 -7.786 1.00 80.44 92 SER A N 1
ATOM 709 C CA . SER A 1 92 ? -4.953 10.648 -8.805 1.00 80.44 92 SER A CA 1
ATOM 710 C C . SER A 1 92 ? -4.127 11.892 -8.448 1.00 80.44 92 SER A C 1
ATOM 712 O O . SER A 1 92 ? -3.887 12.733 -9.319 1.00 80.44 92 SER A O 1
ATOM 714 N N . VAL A 1 93 ? -3.666 12.020 -7.199 1.00 83.62 93 VAL A N 1
ATOM 715 C CA . VAL A 1 93 ? -2.799 13.118 -6.756 1.00 83.62 93 VAL A CA 1
ATOM 716 C C . VAL A 1 93 ? -1.337 12.733 -7.007 1.00 83.62 93 VAL A C 1
ATOM 718 O O . VAL A 1 93 ? -0.880 11.730 -6.471 1.00 83.62 93 VAL A O 1
ATOM 721 N N . PRO A 1 94 ? -0.563 13.508 -7.786 1.00 83.62 94 PRO A N 1
ATOM 722 C CA . PRO A 1 94 ? 0.867 13.261 -7.974 1.00 83.62 94 PRO A CA 1
ATOM 723 C C . PRO A 1 94 ? 1.686 13.376 -6.677 1.00 83.62 94 PRO A C 1
ATOM 725 O O . PRO A 1 94 ? 1.445 14.274 -5.867 1.00 83.62 94 PRO A O 1
ATOM 728 N N . CYS A 1 95 ? 2.725 12.547 -6.527 1.00 84.12 95 CYS A N 1
ATOM 729 C CA . CYS A 1 95 ? 3.610 12.541 -5.350 1.00 84.12 95 CYS A CA 1
ATOM 730 C C . CYS A 1 95 ? 4.300 13.894 -5.081 1.00 84.12 95 CYS A C 1
ATOM 732 O O . CYS A 1 95 ? 4.539 14.272 -3.938 1.00 84.12 95 CYS A O 1
ATOM 734 N N . ASN A 1 96 ? 4.559 14.698 -6.117 1.00 83.31 96 ASN A N 1
ATOM 735 C CA . ASN A 1 96 ? 5.149 16.027 -5.949 1.00 83.31 96 ASN A CA 1
ATOM 736 C C . ASN A 1 96 ? 4.171 17.062 -5.351 1.00 83.31 96 ASN A C 1
ATOM 738 O O . ASN A 1 96 ? 4.582 18.181 -5.041 1.00 83.31 96 ASN A O 1
ATOM 742 N N . LEU A 1 97 ? 2.890 16.719 -5.175 1.00 82.56 97 LEU A N 1
ATOM 743 C CA . LEU A 1 97 ? 1.867 17.574 -4.561 1.00 82.56 97 LEU A CA 1
ATOM 744 C C . LEU A 1 97 ? 1.464 17.124 -3.149 1.00 82.56 97 LEU A C 1
ATOM 746 O O . LEU A 1 97 ? 0.545 17.707 -2.573 1.00 82.56 97 LEU A O 1
ATOM 750 N N . VAL A 1 98 ? 2.158 16.145 -2.563 1.00 80.00 98 VAL A N 1
ATOM 751 C CA . VAL A 1 98 ? 1.830 15.590 -1.240 1.00 80.00 98 VAL A CA 1
ATOM 752 C C . VAL A 1 98 ? 1.839 16.642 -0.147 1.00 80.00 98 VAL A C 1
ATOM 754 O O . VAL A 1 98 ? 0.891 16.702 0.632 1.00 80.00 98 VAL A O 1
ATOM 757 N N . SER A 1 99 ? 2.832 17.536 -0.123 1.00 77.44 99 SER A N 1
ATOM 758 C CA . SER A 1 99 ? 2.850 18.636 0.843 1.00 77.44 99 SER A CA 1
ATOM 759 C C . SER A 1 99 ? 1.587 19.486 0.743 1.00 77.44 99 SER A C 1
ATOM 761 O O . SER A 1 99 ? 1.017 19.818 1.770 1.00 77.44 99 SER A O 1
ATOM 763 N N . ALA A 1 100 ? 1.106 19.804 -0.464 1.00 77.81 100 ALA A N 1
ATOM 764 C CA . ALA A 1 100 ? -0.118 20.587 -0.658 1.00 77.81 100 ALA A CA 1
ATOM 765 C C . ALA A 1 100 ? -1.379 19.824 -0.250 1.00 77.81 100 ALA A C 1
ATOM 767 O O . ALA A 1 100 ? -2.270 20.389 0.383 1.00 77.81 100 ALA A O 1
ATOM 768 N N . TRP A 1 101 ? -1.421 18.543 -0.595 1.00 76.44 101 TRP A N 1
ATOM 769 C CA . TRP A 1 101 ? -2.550 17.662 -0.351 1.00 76.44 101 TRP A CA 1
ATOM 770 C C . TRP A 1 101 ? -2.734 17.338 1.135 1.00 76.44 101 TRP A C 1
ATOM 772 O O . TRP A 1 101 ? -3.826 17.493 1.676 1.00 76.44 101 TRP A O 1
ATOM 782 N N . LEU A 1 102 ? -1.650 16.969 1.819 1.00 73.69 102 LEU A N 1
ATOM 783 C CA . LEU A 1 102 ? -1.668 16.575 3.225 1.00 73.69 102 LEU A CA 1
ATOM 784 C C . LEU A 1 102 ? -1.452 17.749 4.187 1.00 73.69 102 LEU A C 1
ATOM 786 O O . LEU A 1 102 ? -1.534 17.548 5.391 1.00 73.69 102 LEU A O 1
ATOM 790 N N . HIS A 1 103 ? -1.217 18.980 3.717 1.00 70.06 103 HIS A N 1
ATOM 791 C CA . HIS A 1 103 ? -0.949 20.138 4.585 1.00 70.06 103 HIS A CA 1
ATOM 792 C C . HIS A 1 103 ? -1.960 20.342 5.733 1.00 70.06 103 HIS A C 1
ATOM 794 O O . HIS A 1 103 ? -1.514 20.639 6.843 1.00 70.06 103 HIS A O 1
ATOM 800 N N . PRO A 1 104 ? -3.290 20.198 5.542 1.00 65.81 104 PRO A N 1
ATOM 801 C CA . PRO A 1 104 ? -4.238 20.293 6.654 1.00 65.81 104 PRO A CA 1
ATOM 802 C C . PRO A 1 104 ? -4.032 19.198 7.706 1.00 65.81 104 PRO A C 1
ATOM 804 O O . PRO A 1 104 ? -4.168 19.463 8.892 1.00 65.81 104 PRO A O 1
ATOM 807 N N . VAL A 1 105 ? -3.668 17.991 7.272 1.00 65.94 105 VAL A N 1
ATOM 808 C CA . VAL A 1 105 ? -3.491 16.804 8.118 1.00 65.94 105 VAL A CA 1
ATOM 809 C C . VAL A 1 105 ? -2.136 16.837 8.830 1.00 65.94 105 VAL A C 1
ATOM 811 O O . VAL A 1 105 ? -2.065 16.642 10.037 1.00 65.94 105 VAL A O 1
ATOM 814 N N . LEU A 1 106 ? -1.060 17.177 8.118 1.00 62.66 106 LEU A N 1
ATOM 815 C CA . LEU A 1 106 ? 0.305 17.281 8.651 1.00 62.66 106 LEU A CA 1
ATOM 816 C C . LEU A 1 106 ? 0.473 18.396 9.693 1.00 62.66 106 LEU A C 1
ATOM 818 O O . LEU A 1 106 ? 1.443 18.388 10.445 1.00 62.66 106 LEU A O 1
ATOM 822 N N . LYS A 1 107 ? -0.448 19.367 9.745 1.00 61.38 107 LYS A N 1
ATOM 823 C CA . LYS A 1 107 ? -0.498 20.352 10.835 1.00 61.38 107 LYS A CA 1
ATOM 824 C C . LYS A 1 107 ? -0.972 19.758 12.157 1.00 61.38 107 LYS A C 1
ATOM 826 O O . LYS A 1 107 ? -0.551 20.247 13.200 1.00 61.38 107 LYS A O 1
ATOM 831 N N . GLU A 1 108 ? -1.825 18.742 12.089 1.00 57.53 108 GLU A N 1
ATOM 832 C CA . GLU A 1 108 ? -2.492 18.132 13.242 1.00 57.53 108 GLU A CA 1
ATOM 833 C C . GLU A 1 108 ? -1.825 16.811 13.667 1.00 57.53 108 GLU A C 1
ATOM 835 O O . GLU A 1 108 ? -1.891 16.432 14.833 1.00 57.53 108 GLU A O 1
ATOM 840 N N . ILE A 1 109 ? -1.135 16.112 12.754 1.00 55.56 109 ILE A N 1
ATOM 841 C CA . ILE A 1 109 ? -0.366 14.904 13.084 1.00 55.56 109 ILE A CA 1
ATOM 842 C C . ILE A 1 109 ? 0.985 15.303 13.705 1.00 55.56 109 ILE A C 1
ATOM 844 O O . ILE A 1 109 ? 1.716 16.113 13.125 1.00 55.56 109 ILE A O 1
ATOM 848 N N . PRO A 1 110 ? 1.378 14.734 14.864 1.00 50.44 110 PRO A N 1
ATOM 849 C CA . PRO A 1 110 ? 2.669 15.022 15.472 1.00 50.44 110 PRO A CA 1
ATOM 850 C C . PRO A 1 110 ? 3.826 14.786 14.493 1.00 50.44 110 PRO A C 1
ATOM 852 O O . PRO A 1 110 ? 3.987 13.690 13.959 1.00 50.44 110 PRO A O 1
ATOM 855 N N . ARG A 1 111 ? 4.713 15.786 14.359 1.00 48.12 111 ARG A N 1
ATOM 856 C CA . ARG A 1 111 ? 5.978 15.747 13.585 1.00 48.12 111 ARG A CA 1
ATOM 857 C C . ARG A 1 111 ? 6.875 14.521 13.838 1.00 48.12 111 ARG A C 1
ATOM 859 O O . ARG A 1 111 ? 7.849 14.335 13.121 1.00 48.12 111 ARG A O 1
ATOM 866 N N . LYS A 1 112 ? 6.600 13.725 14.875 1.00 44.47 112 LYS A N 1
ATOM 867 C CA . LYS A 1 112 ? 7.360 12.521 15.237 1.00 44.47 112 LYS A CA 1
ATOM 868 C C . LYS A 1 112 ? 7.119 11.324 14.313 1.00 44.47 112 LYS A C 1
ATOM 870 O O . LYS A 1 112 ? 7.948 10.431 14.319 1.00 44.47 112 LYS A O 1
ATOM 875 N N . LEU A 1 113 ? 6.075 11.336 13.484 1.00 50.47 113 LEU A N 1
ATOM 876 C CA . LEU A 1 113 ? 5.905 10.393 12.363 1.00 50.47 113 LEU A CA 1
ATOM 877 C C . LEU A 1 113 ? 6.695 10.842 11.110 1.00 50.47 113 LEU A C 1
ATOM 879 O O . LEU A 1 113 ? 6.349 10.478 9.996 1.00 50.47 113 LEU A O 1
ATOM 883 N N . GLY A 1 114 ? 7.707 11.700 11.297 1.00 44.59 114 GLY A N 1
ATOM 884 C CA . GLY A 1 114 ? 8.281 12.644 10.332 1.00 44.59 114 GLY A CA 1
ATOM 885 C C . GLY A 1 114 ? 9.148 12.082 9.207 1.00 44.59 114 GLY A C 1
ATOM 886 O O . GLY A 1 114 ? 10.190 12.664 8.924 1.00 44.59 114 GLY A O 1
ATOM 887 N N . GLY A 1 115 ? 8.714 11.005 8.563 1.00 56.09 115 GLY A N 1
ATOM 888 C CA . GLY A 1 115 ? 9.017 10.784 7.154 1.00 56.09 115 GLY A CA 1
ATOM 889 C C . GLY A 1 115 ? 7.853 11.314 6.321 1.00 56.09 115 GLY A C 1
ATOM 890 O O . GLY A 1 115 ? 6.692 11.144 6.687 1.00 56.09 115 GLY A O 1
ATOM 891 N N . GLY A 1 116 ? 8.132 11.957 5.194 1.00 56.53 116 GLY A N 1
ATOM 892 C CA . GLY A 1 116 ? 7.139 12.298 4.178 1.00 56.53 116 GLY A CA 1
ATOM 893 C C . GLY A 1 116 ? 6.388 11.078 3.641 1.00 56.53 116 GLY A C 1
ATOM 894 O O . GLY A 1 116 ? 5.346 11.270 3.027 1.00 56.53 116 GLY A O 1
ATOM 895 N N . THR A 1 117 ? 6.892 9.873 3.936 1.00 65.00 117 THR A N 1
ATOM 896 C CA . THR A 1 117 ? 6.322 8.556 3.653 1.00 65.00 117 THR A CA 1
ATOM 897 C C . THR A 1 117 ? 5.376 8.064 4.746 1.00 65.00 117 THR A C 1
ATOM 899 O O . THR A 1 117 ? 5.835 7.699 5.836 1.00 65.00 117 THR A O 1
ATOM 902 N N . PRO A 1 118 ? 4.063 7.980 4.476 1.00 68.69 118 PRO A N 1
ATOM 903 C CA . PRO A 1 118 ? 3.141 7.299 5.368 1.00 68.69 118 PRO A CA 1
ATOM 904 C C . PRO A 1 118 ? 3.511 5.813 5.506 1.00 68.69 118 PRO A C 1
ATOM 906 O O . PRO A 1 118 ? 3.874 5.190 4.506 1.00 68.69 118 PRO A O 1
ATOM 909 N N . PRO A 1 119 ? 3.405 5.211 6.703 1.00 75.50 119 PRO A N 1
ATOM 910 C CA . PRO A 1 119 ? 3.663 3.786 6.862 1.00 75.50 119 PRO A CA 1
ATOM 911 C C . PRO A 1 119 ? 2.592 2.972 6.130 1.00 75.50 119 PRO A C 1
ATOM 913 O O . PRO A 1 119 ? 1.419 3.352 6.091 1.00 75.50 119 PRO A O 1
ATOM 916 N N . LEU A 1 120 ? 3.004 1.834 5.576 1.00 78.81 120 LEU A N 1
ATOM 917 C CA . LEU A 1 120 ? 2.158 0.950 4.778 1.00 78.81 120 LEU A CA 1
ATOM 918 C C . LEU A 1 120 ? 2.064 -0.423 5.436 1.00 78.81 120 LEU A C 1
ATOM 920 O O . LEU A 1 120 ? 3.063 -0.940 5.935 1.00 78.81 120 LEU A O 1
ATOM 924 N N . ASP A 1 121 ? 0.873 -1.021 5.407 1.00 82.75 121 ASP A N 1
ATOM 925 C CA . ASP A 1 121 ? 0.658 -2.406 5.809 1.00 82.75 121 ASP A CA 1
ATOM 926 C C . ASP A 1 121 ? 0.040 -3.194 4.638 1.00 82.75 121 ASP A C 1
ATOM 928 O O . ASP A 1 121 ? -1.128 -2.994 4.289 1.00 82.75 121 ASP A O 1
ATOM 932 N N . PRO A 1 122 ? 0.781 -4.137 4.036 1.00 77.56 122 PRO A N 1
ATOM 933 C CA . PRO A 1 122 ? 0.308 -4.887 2.870 1.00 77.56 122 PRO A CA 1
ATOM 934 C C . PRO A 1 122 ? -0.860 -5.832 3.173 1.00 77.56 122 PRO A C 1
ATOM 936 O O . PRO A 1 122 ? -1.526 -6.318 2.260 1.00 77.56 122 PRO A O 1
ATOM 939 N N . ASN A 1 123 ? -1.111 -6.116 4.451 1.00 78.44 123 ASN A N 1
ATOM 940 C CA . ASN A 1 123 ? -2.222 -6.935 4.908 1.00 78.44 123 ASN A CA 1
ATOM 941 C C . ASN A 1 123 ? -3.406 -6.081 5.373 1.00 78.44 123 ASN A C 1
ATOM 943 O O . ASN A 1 123 ? -4.447 -6.646 5.698 1.00 78.44 123 ASN A O 1
ATOM 947 N N . GLY A 1 124 ? -3.293 -4.751 5.396 1.00 80.44 124 GLY A N 1
ATOM 948 C CA . GLY A 1 124 ? -4.342 -3.856 5.867 1.00 80.44 124 GLY A CA 1
ATOM 949 C C . GLY A 1 124 ? -5.528 -3.778 4.912 1.00 80.44 124 GLY A C 1
ATOM 950 O O . GLY A 1 124 ? -6.668 -4.040 5.307 1.00 80.44 124 GLY A O 1
ATOM 951 N N . PHE A 1 125 ? -5.282 -3.470 3.638 1.00 84.56 125 PHE A N 1
ATOM 952 C CA . PHE A 1 125 ? -6.339 -3.337 2.630 1.00 84.56 125 PHE A CA 1
ATOM 953 C C . PHE A 1 125 ? -7.238 -4.579 2.468 1.00 84.56 125 PHE A C 1
ATOM 955 O O . PHE A 1 125 ? -8.460 -4.398 2.468 1.00 84.56 125 PHE A O 1
ATOM 962 N N . PRO A 1 126 ? -6.714 -5.822 2.371 1.00 82.38 126 PRO A N 1
ATOM 963 C CA . PRO A 1 126 ? -7.523 -7.008 2.089 1.00 82.38 126 PRO A CA 1
ATOM 964 C C . PRO A 1 126 ? -8.774 -7.166 2.962 1.00 82.38 126 PRO A C 1
ATOM 966 O O . PRO A 1 126 ? -9.830 -7.525 2.448 1.00 82.38 126 PRO A O 1
ATOM 969 N N . TRP A 1 127 ? -8.696 -6.849 4.256 1.00 77.31 127 TRP A N 1
ATOM 970 C CA . TRP A 1 127 ? -9.814 -7.044 5.186 1.00 77.31 127 TRP A CA 1
ATOM 971 C C . TRP A 1 127 ? -10.424 -5.746 5.720 1.00 77.31 127 TRP A C 1
ATOM 973 O O . TRP A 1 127 ? -11.551 -5.788 6.205 1.00 77.31 127 TRP A O 1
ATOM 983 N N . THR A 1 128 ? -9.740 -4.601 5.612 1.00 78.50 128 THR A N 1
ATOM 984 C CA . THR A 1 128 ? -10.327 -3.290 5.958 1.00 78.50 128 THR A CA 1
ATOM 985 C C . THR A 1 128 ? -11.067 -2.656 4.784 1.00 78.50 128 THR A C 1
ATOM 987 O O . THR A 1 128 ? -11.945 -1.818 4.984 1.00 78.50 128 THR A O 1
ATOM 990 N N . GLY A 1 129 ? -10.707 -3.026 3.551 1.00 80.25 129 GLY A N 1
ATOM 991 C CA . GLY A 1 129 ? -11.171 -2.349 2.348 1.00 80.25 129 GLY A CA 1
ATOM 992 C C . GLY A 1 129 ? -10.706 -0.893 2.264 1.00 80.25 129 GLY A C 1
ATOM 993 O O . GLY A 1 129 ? -11.313 -0.133 1.525 1.00 80.25 129 GLY A O 1
ATOM 994 N N . CYS A 1 130 ? -9.684 -0.471 3.016 1.00 81.81 130 CYS A N 1
ATOM 995 C CA . CYS A 1 130 ? -9.096 0.865 2.909 1.00 81.81 130 CYS A CA 1
ATOM 996 C C . CYS A 1 130 ? -7.774 0.768 2.135 1.00 81.81 130 CYS A C 1
ATOM 998 O O . CYS A 1 130 ? -6.805 0.252 2.695 1.00 81.81 130 CYS A O 1
ATOM 1000 N N . PRO A 1 131 ? -7.722 1.158 0.848 1.00 86.50 131 PRO A N 1
ATOM 1001 C CA . PRO A 1 131 ? -6.488 1.090 0.082 1.00 86.50 131 PRO A CA 1
ATOM 1002 C C . PRO A 1 131 ? -5.501 2.131 0.613 1.00 86.50 131 PRO A C 1
ATOM 1004 O O . PRO A 1 131 ? -5.871 3.260 0.927 1.00 86.50 131 PRO A O 1
ATOM 1007 N N . GLN A 1 132 ? -4.245 1.725 0.724 1.00 85.69 132 GLN A N 1
ATOM 1008 C CA . GLN A 1 132 ? -3.163 2.484 1.340 1.00 85.69 132 GLN A CA 1
ATOM 1009 C C . GLN A 1 132 ? -2.103 2.873 0.312 1.00 85.69 132 GLN A C 1
ATOM 1011 O O . GLN A 1 132 ? -1.387 3.847 0.513 1.00 85.69 132 GLN A O 1
ATOM 1016 N N . SER A 1 133 ? -1.996 2.123 -0.788 1.00 87.31 133 SER A N 1
ATOM 1017 C CA . SER A 1 133 ? -1.022 2.357 -1.850 1.00 87.31 133 SER A CA 1
ATOM 1018 C C . SER A 1 133 ? -1.487 1.832 -3.208 1.00 87.31 133 SER A C 1
ATOM 1020 O O . SER A 1 133 ? -2.471 1.102 -3.342 1.00 87.31 133 SER A O 1
ATOM 1022 N N . PHE A 1 134 ? -0.704 2.124 -4.247 1.00 88.44 134 PHE A N 1
ATOM 1023 C CA . PHE A 1 134 ? -0.901 1.546 -5.576 1.00 88.44 134 PHE A CA 1
ATOM 1024 C C . PHE A 1 134 ? -0.857 0.004 -5.614 1.00 88.44 134 PHE A C 1
ATOM 1026 O O . PHE A 1 134 ? -1.366 -0.578 -6.582 1.00 88.44 134 PHE A O 1
ATOM 1033 N N . MET A 1 135 ? -0.229 -0.644 -4.619 1.00 87.31 135 MET A N 1
ATOM 1034 C CA . MET A 1 135 ? -0.119 -2.106 -4.517 1.00 87.31 135 MET A CA 1
ATOM 1035 C C . MET A 1 135 ? -1.460 -2.761 -4.187 1.00 87.31 135 MET A C 1
ATOM 1037 O O . MET A 1 135 ? -1.694 -3.901 -4.583 1.00 87.31 135 MET A O 1
ATOM 1041 N N . ASP A 1 136 ? -2.364 -2.017 -3.547 1.00 86.81 136 ASP A N 1
ATOM 1042 C CA . ASP A 1 136 ? -3.724 -2.463 -3.226 1.00 86.81 136 ASP A CA 1
ATOM 1043 C C . ASP A 1 136 ? -4.636 -2.483 -4.461 1.00 86.81 136 ASP A C 1
ATOM 1045 O O . ASP A 1 136 ? -5.721 -3.068 -4.464 1.00 86.81 136 ASP A O 1
ATOM 1049 N N . LEU A 1 137 ? -4.185 -1.861 -5.553 1.00 86.25 137 LEU A N 1
ATOM 1050 C CA . LEU A 1 137 ? -4.901 -1.783 -6.817 1.00 86.25 137 LEU A CA 1
ATOM 1051 C C . LEU A 1 137 ? -4.315 -2.783 -7.815 1.00 86.25 137 LEU A C 1
ATOM 1053 O O . LEU A 1 137 ? -3.105 -2.849 -8.013 1.00 86.25 137 LEU A O 1
ATOM 1057 N N . ALA A 1 138 ? -5.174 -3.523 -8.518 1.00 82.81 138 ALA A N 1
ATOM 1058 C CA . ALA A 1 138 ? -4.731 -4.562 -9.451 1.00 82.81 138 ALA A CA 1
ATOM 1059 C C . ALA A 1 138 ? -4.109 -4.016 -10.757 1.00 82.81 138 ALA A C 1
ATOM 1061 O O . ALA A 1 138 ? -3.377 -4.744 -11.424 1.00 82.81 138 ALA A O 1
ATOM 1062 N N . GLY A 1 139 ? -4.373 -2.757 -11.128 1.00 85.38 139 GLY A N 1
ATOM 1063 C CA . GLY A 1 139 ? -4.074 -2.216 -12.464 1.00 85.38 139 GLY A CA 1
ATOM 1064 C C . GLY A 1 139 ? -5.012 -2.764 -13.552 1.00 85.38 139 GLY A C 1
ATOM 1065 O O . GLY A 1 139 ? -5.929 -3.533 -13.254 1.00 85.38 139 GLY A O 1
ATOM 1066 N N . SER A 1 140 ? -4.797 -2.373 -14.812 1.00 84.44 140 SER A N 1
ATOM 1067 C CA . SER A 1 140 ? -5.686 -2.705 -15.937 1.00 84.44 140 SER A CA 1
ATOM 1068 C C . SER A 1 140 ? -4.931 -3.247 -17.158 1.00 84.44 140 SER A C 1
ATOM 1070 O O . SER A 1 140 ? -3.792 -2.883 -17.434 1.00 84.44 140 SER A O 1
ATOM 1072 N N . GLY A 1 141 ? -5.556 -4.169 -17.894 1.00 89.31 141 GLY A N 1
ATOM 1073 C CA . GLY A 1 141 ? -4.965 -4.783 -19.090 1.00 89.31 141 GLY A CA 1
ATOM 1074 C C . GLY A 1 141 ? -3.734 -5.677 -18.834 1.00 89.31 141 GLY A C 1
ATOM 1075 O O . GLY A 1 141 ? -3.395 -5.933 -17.676 1.00 89.31 141 GLY A O 1
ATOM 1076 N N . PRO A 1 142 ? -3.089 -6.174 -19.910 1.00 92.00 142 PRO A N 1
ATOM 1077 C CA . PRO A 1 142 ? -1.870 -6.984 -19.842 1.00 92.00 142 PRO A CA 1
ATOM 1078 C C . PRO A 1 142 ? -0.684 -6.230 -19.245 1.00 92.00 142 PRO A C 1
ATOM 1080 O O . PRO A 1 142 ? -0.541 -5.031 -19.459 1.00 92.00 142 PRO A O 1
ATOM 1083 N N . TYR A 1 143 ? 0.210 -6.960 -18.577 1.00 93.88 143 TYR A N 1
ATOM 1084 C CA . TYR A 1 143 ? 1.423 -6.388 -17.983 1.00 93.88 143 TYR A CA 1
ATOM 1085 C C . TYR A 1 143 ? 2.427 -5.875 -19.023 1.00 93.88 143 TYR A C 1
ATOM 1087 O O . TYR A 1 143 ? 3.119 -4.888 -18.790 1.00 93.88 143 TYR A O 1
ATOM 1095 N N . PHE A 1 144 ? 2.520 -6.551 -20.169 1.00 93.94 144 PHE A N 1
ATOM 1096 C CA . PHE A 1 144 ? 3.503 -6.242 -21.202 1.00 93.94 144 PHE A CA 1
ATOM 1097 C C . PHE A 1 144 ? 2.839 -5.644 -22.438 1.00 93.94 144 PHE A C 1
ATOM 1099 O O . PHE A 1 144 ? 1.850 -6.165 -22.959 1.00 93.94 144 PHE A O 1
ATOM 1106 N N . GLY A 1 145 ? 3.432 -4.561 -22.935 1.00 90.94 145 GLY A N 1
ATOM 1107 C CA . GLY A 1 145 ? 3.039 -3.871 -24.156 1.00 90.94 145 GLY A CA 1
ATOM 1108 C C . GLY A 1 145 ? 4.217 -3.709 -25.114 1.00 90.94 145 GLY A C 1
ATOM 1109 O O . GLY A 1 145 ? 5.370 -3.594 -24.705 1.00 90.94 145 GLY A O 1
ATOM 1110 N N . GLN A 1 146 ? 3.929 -3.679 -26.415 1.00 90.50 146 GLN A N 1
ATOM 1111 C CA . GLN A 1 146 ? 4.935 -3.397 -27.441 1.00 90.50 146 GLN A CA 1
ATOM 1112 C C . GLN A 1 146 ? 5.055 -1.887 -27.656 1.00 90.50 146 GLN A C 1
ATOM 1114 O O . GLN A 1 146 ? 4.092 -1.237 -28.064 1.00 90.50 146 GLN A O 1
ATOM 1119 N N . HIS A 1 147 ? 6.248 -1.334 -27.442 1.00 85.44 147 HIS A N 1
ATOM 1120 C CA . HIS A 1 147 ? 6.546 0.068 -27.719 1.00 85.44 147 HIS A CA 1
ATOM 1121 C C . HIS A 1 147 ? 7.799 0.178 -28.586 1.00 85.44 147 HIS A C 1
ATOM 1123 O O . HIS A 1 147 ? 8.879 -0.256 -28.199 1.00 85.44 147 HIS A O 1
ATOM 1129 N N . SER A 1 148 ? 7.663 0.751 -29.786 1.00 86.50 148 SER A N 1
ATOM 1130 C CA . SER A 1 148 ? 8.771 0.895 -30.747 1.00 86.50 148 SER A CA 1
ATOM 1131 C C . SER A 1 148 ? 9.519 -0.419 -31.061 1.00 86.50 148 SER A C 1
ATOM 1133 O O . SER A 1 148 ? 10.705 -0.402 -31.379 1.00 86.50 148 SER A O 1
ATOM 1135 N N . GLY A 1 149 ? 8.819 -1.560 -30.994 1.00 85.75 149 GLY A N 1
ATOM 1136 C CA . GLY A 1 149 ? 9.374 -2.897 -31.248 1.00 85.75 149 GLY A CA 1
ATOM 1137 C C . GLY A 1 149 ? 10.092 -3.544 -30.059 1.00 85.75 149 GLY A C 1
ATOM 1138 O O . GLY A 1 149 ? 10.669 -4.616 -30.222 1.00 85.75 149 GLY A O 1
ATOM 1139 N N . GLU A 1 150 ? 10.071 -2.915 -28.882 1.00 88.81 150 GLU A N 1
ATOM 1140 C CA . GLU A 1 150 ? 10.558 -3.501 -27.633 1.00 88.81 150 GLU A CA 1
ATOM 1141 C C . GLU A 1 150 ? 9.377 -3.871 -26.718 1.00 88.81 150 GLU A C 1
ATOM 1143 O O . GLU A 1 150 ? 8.377 -3.150 -26.651 1.00 88.81 150 GLU A O 1
ATOM 1148 N N . SER A 1 151 ? 9.506 -4.998 -26.009 1.00 92.25 151 SER A N 1
ATOM 1149 C CA . SER A 1 151 ? 8.563 -5.409 -24.964 1.00 92.25 151 SER A CA 1
ATOM 1150 C C . SER A 1 151 ? 8.842 -4.599 -23.698 1.00 92.25 151 SER A C 1
ATOM 1152 O O . SER A 1 151 ? 9.957 -4.617 -23.166 1.00 92.25 151 SER A O 1
ATOM 1154 N N . MET A 1 152 ? 7.842 -3.849 -23.250 1.00 92.44 152 MET A N 1
ATOM 1155 C CA . MET A 1 152 ? 7.921 -2.942 -22.110 1.00 92.44 152 MET A CA 1
ATOM 1156 C C . MET A 1 152 ? 6.861 -3.318 -21.079 1.00 92.44 152 MET A C 1
ATOM 1158 O O . MET A 1 152 ? 5.758 -3.724 -21.442 1.00 92.44 152 MET A O 1
ATOM 1162 N N . VAL A 1 153 ? 7.178 -3.122 -19.805 1.00 92.81 153 VAL A N 1
ATOM 1163 C CA . VAL A 1 153 ? 6.252 -3.270 -18.677 1.00 92.81 153 VAL A CA 1
ATOM 1164 C C . VAL A 1 153 ? 6.227 -1.968 -17.888 1.00 92.81 153 VAL A C 1
ATOM 1166 O O . VAL A 1 153 ? 7.258 -1.298 -17.747 1.00 92.81 153 VAL A O 1
ATOM 1169 N N . GLU A 1 154 ? 5.053 -1.570 -17.402 1.00 91.75 154 GLU A N 1
ATOM 1170 C CA . GLU A 1 154 ? 4.970 -0.449 -16.469 1.00 91.75 154 GLU A CA 1
ATOM 1171 C C . GLU A 1 154 ? 5.702 -0.806 -15.180 1.00 91.75 154 GLU A C 1
ATOM 1173 O O . GLU A 1 154 ? 5.595 -1.921 -14.667 1.00 91.75 154 GLU A O 1
ATOM 1178 N N . ARG A 1 155 ? 6.438 0.141 -14.605 1.00 88.94 155 ARG A N 1
ATOM 1179 C CA . ARG A 1 155 ? 7.175 -0.151 -13.373 1.00 88.94 155 ARG A CA 1
ATOM 1180 C C . ARG A 1 155 ? 6.245 -0.515 -12.218 1.00 88.94 155 ARG A C 1
ATOM 1182 O O . ARG A 1 155 ? 6.593 -1.380 -11.424 1.00 88.94 155 ARG A O 1
ATOM 1189 N N . VAL A 1 156 ? 5.062 0.096 -12.160 1.00 89.62 156 VAL A N 1
ATOM 1190 C CA . VAL A 1 156 ? 4.017 -0.227 -11.177 1.00 89.62 156 VAL A CA 1
ATOM 1191 C C . VAL A 1 156 ? 3.620 -1.704 -11.248 1.00 89.62 156 VAL A C 1
ATOM 1193 O O . VAL A 1 156 ? 3.427 -2.363 -10.230 1.00 89.62 156 VAL A O 1
ATOM 1196 N N . ASP A 1 157 ? 3.581 -2.250 -12.457 1.00 92.00 157 ASP A N 1
ATOM 1197 C CA . ASP A 1 157 ? 3.205 -3.628 -12.726 1.00 92.00 157 ASP A CA 1
ATOM 1198 C C . ASP A 1 157 ? 4.347 -4.603 -12.461 1.00 92.00 157 ASP A C 1
ATOM 1200 O O . ASP A 1 157 ? 4.108 -5.687 -11.928 1.00 92.00 157 ASP A O 1
ATOM 1204 N N . ALA A 1 158 ? 5.589 -4.200 -12.740 1.00 89.50 158 ALA A N 1
ATOM 1205 C CA . ALA A 1 158 ? 6.757 -4.952 -12.299 1.00 89.50 158 ALA A CA 1
ATOM 1206 C C . ALA A 1 158 ? 6.728 -5.140 -10.773 1.00 89.50 158 ALA A C 1
ATOM 1208 O O . ALA A 1 158 ? 6.863 -6.265 -10.302 1.00 89.50 158 ALA A O 1
ATOM 1209 N N . TRP A 1 159 ? 6.439 -4.078 -10.012 1.00 86.25 159 TRP A N 1
ATOM 1210 C CA . TRP A 1 159 ? 6.260 -4.160 -8.561 1.00 86.25 159 TRP A CA 1
ATOM 1211 C C . TRP A 1 159 ? 5.131 -5.114 -8.171 1.00 86.25 159 TRP A C 1
ATOM 1213 O O . TRP A 1 159 ? 5.375 -6.068 -7.443 1.00 86.25 159 TRP A O 1
ATOM 1223 N N . ARG A 1 160 ? 3.921 -4.964 -8.715 1.00 88.69 160 ARG A N 1
ATOM 1224 C CA . ARG A 1 160 ? 2.810 -5.887 -8.410 1.00 88.69 160 ARG A CA 1
ATOM 1225 C C . ARG A 1 160 ? 3.179 -7.358 -8.618 1.00 88.69 160 ARG A C 1
ATOM 1227 O O . ARG A 1 160 ? 2.842 -8.195 -7.787 1.00 88.69 160 ARG A O 1
ATOM 1234 N N . LEU A 1 161 ? 3.884 -7.671 -9.707 1.00 88.88 161 LEU A N 1
ATOM 1235 C CA . LEU A 1 161 ? 4.322 -9.032 -10.032 1.00 88.88 161 LEU A CA 1
ATOM 1236 C C . LEU A 1 161 ? 5.389 -9.565 -9.069 1.00 88.88 161 LEU A C 1
ATOM 1238 O O . LEU A 1 161 ? 5.375 -10.748 -8.722 1.00 88.88 161 LEU A O 1
ATOM 1242 N N . LEU A 1 162 ? 6.295 -8.702 -8.611 1.00 83.12 162 LEU A N 1
ATOM 1243 C CA . LEU A 1 162 ? 7.307 -9.067 -7.623 1.00 83.12 162 LEU A CA 1
ATOM 1244 C C . LEU A 1 162 ? 6.702 -9.483 -6.278 1.00 83.12 162 LEU A C 1
ATOM 1246 O O . LEU A 1 162 ? 7.229 -10.389 -5.639 1.00 83.12 162 LEU A O 1
ATOM 1250 N N . TYR A 1 163 ? 5.563 -8.897 -5.912 1.00 81.38 163 TYR A N 1
ATOM 1251 C CA . TYR A 1 163 ? 4.873 -9.136 -4.640 1.00 81.38 163 TYR A CA 1
ATOM 1252 C C . TYR A 1 163 ? 3.792 -10.215 -4.684 1.00 81.38 163 TYR A C 1
ATOM 1254 O O . TYR A 1 163 ? 3.149 -10.484 -3.669 1.00 81.38 163 TYR A O 1
ATOM 1262 N N . LEU A 1 164 ? 3.570 -10.860 -5.832 1.00 82.25 164 LEU A N 1
ATOM 1263 C CA . LEU A 1 164 ? 2.656 -11.997 -5.870 1.00 82.25 164 LEU A CA 1
ATOM 1264 C C . LEU A 1 164 ? 3.171 -13.117 -4.948 1.00 82.25 164 LEU A C 1
ATOM 1266 O O . LEU A 1 164 ? 4.373 -13.386 -4.963 1.00 82.25 164 LEU A O 1
ATOM 1270 N N . PRO A 1 165 ? 2.303 -13.805 -4.185 1.00 76.62 165 PRO A N 1
ATOM 1271 C CA . PRO A 1 165 ? 2.710 -14.935 -3.356 1.00 76.62 165 PRO A CA 1
ATOM 1272 C C . PRO A 1 165 ? 3.431 -16.023 -4.162 1.00 76.62 165 PRO A C 1
ATOM 1274 O O . PRO A 1 165 ? 3.040 -16.347 -5.285 1.00 76.62 165 PRO A O 1
ATOM 1277 N N . VAL A 1 166 ? 4.478 -16.613 -3.580 1.00 69.94 166 VAL A N 1
ATOM 1278 C CA . VAL A 1 166 ? 5.147 -17.794 -4.142 1.00 69.94 166 VAL A CA 1
ATOM 1279 C C . VAL A 1 166 ? 4.421 -19.076 -3.746 1.00 69.94 166 VAL A C 1
ATOM 1281 O O . VAL A 1 166 ? 4.074 -19.263 -2.584 1.00 69.94 166 VAL A O 1
ATOM 1284 N N . VAL A 1 167 ? 4.215 -19.978 -4.710 1.00 64.25 167 VAL A N 1
ATOM 1285 C CA . VAL A 1 167 ? 3.683 -21.328 -4.439 1.00 64.25 167 VAL A CA 1
ATOM 1286 C C . VAL A 1 167 ? 4.756 -22.214 -3.800 1.00 64.25 167 VAL A C 1
ATOM 1288 O O . VAL A 1 167 ? 4.461 -22.991 -2.896 1.00 64.25 167 VAL A O 1
ATOM 1291 N N . GLU A 1 168 ? 6.006 -22.068 -4.238 1.00 66.94 168 GLU A N 1
ATOM 1292 C CA . GLU A 1 168 ? 7.178 -22.720 -3.656 1.00 66.94 168 GLU A CA 1
ATOM 1293 C C . GLU A 1 168 ? 8.221 -21.647 -3.315 1.00 66.94 168 GLU A C 1
ATOM 1295 O O . GLU A 1 168 ? 8.473 -20.786 -4.161 1.00 66.94 168 GLU A O 1
ATOM 1300 N N . PRO A 1 169 ? 8.830 -21.667 -2.113 1.00 67.25 169 PRO A N 1
ATOM 1301 C CA . PRO A 1 169 ? 9.888 -20.727 -1.760 1.00 67.25 169 PRO A CA 1
ATOM 1302 C C . PRO A 1 169 ? 11.037 -20.810 -2.769 1.00 67.25 169 PRO A C 1
ATOM 1304 O O . PRO A 1 169 ? 11.737 -21.817 -2.849 1.00 67.25 169 PRO A O 1
ATOM 1307 N N . ASP A 1 170 ? 11.227 -19.747 -3.541 1.00 66.38 170 ASP A N 1
ATOM 1308 C CA . ASP A 1 170 ? 12.276 -19.645 -4.558 1.00 66.38 170 ASP A CA 1
ATOM 1309 C C . ASP A 1 170 ? 13.524 -18.915 -4.036 1.00 66.38 170 ASP A C 1
ATOM 1311 O O . ASP A 1 170 ? 14.557 -18.910 -4.702 1.00 66.38 170 ASP A O 1
ATOM 1315 N N . GLY A 1 171 ? 13.445 -18.324 -2.836 1.00 64.25 171 GLY A N 1
ATOM 1316 C CA . GLY A 1 171 ? 14.487 -17.455 -2.283 1.00 64.25 171 GLY A CA 1
ATOM 1317 C C . GLY A 1 171 ? 14.660 -16.152 -3.070 1.00 64.25 171 GLY A C 1
ATOM 1318 O O . GLY A 1 171 ? 15.695 -15.505 -2.947 1.00 64.25 171 GLY A O 1
ATOM 1319 N N . LEU A 1 172 ? 13.675 -15.799 -3.904 1.00 59.72 172 LEU A N 1
ATOM 1320 C CA . LEU A 1 172 ? 13.662 -14.626 -4.780 1.00 59.72 172 LEU A CA 1
ATOM 1321 C C . LEU A 1 172 ? 12.480 -13.693 -4.472 1.00 59.72 172 LEU A C 1
ATOM 1323 O O . LEU A 1 172 ? 12.188 -12.796 -5.265 1.00 59.72 172 LEU A O 1
ATOM 1327 N N . TYR A 1 173 ? 11.766 -13.915 -3.365 1.00 59.09 173 TYR A N 1
ATOM 1328 C CA . TYR A 1 173 ? 10.772 -12.965 -2.876 1.00 59.09 173 TYR A CA 1
ATOM 1329 C C . TYR A 1 173 ? 11.492 -11.737 -2.314 1.00 59.09 173 TYR A C 1
ATOM 1331 O O . TYR A 1 173 ? 12.507 -11.859 -1.629 1.00 59.09 173 TYR A O 1
ATOM 1339 N N . TYR A 1 174 ? 10.980 -10.551 -2.625 1.00 60.69 174 TYR A N 1
ATOM 1340 C CA . TYR A 1 174 ? 11.527 -9.312 -2.089 1.00 60.69 174 TYR A CA 1
ATOM 1341 C C . TYR A 1 174 ? 10.943 -9.036 -0.708 1.00 60.69 174 TYR A C 1
ATOM 1343 O O . TYR A 1 174 ? 9.734 -9.123 -0.509 1.00 60.69 174 TYR A O 1
ATOM 1351 N N . GLU A 1 175 ? 11.819 -8.728 0.247 1.00 59.22 175 GLU A N 1
ATOM 1352 C CA . GLU A 1 175 ? 11.439 -8.461 1.639 1.00 59.22 175 GLU A CA 1
ATOM 1353 C C . GLU A 1 175 ? 10.940 -7.018 1.843 1.00 59.22 175 GLU A C 1
ATOM 1355 O O . GLU A 1 175 ? 10.264 -6.727 2.828 1.00 59.22 175 GLU A O 1
ATOM 1360 N N . SER A 1 176 ? 11.248 -6.108 0.913 1.00 64.88 176 SER A N 1
ATOM 1361 C CA . SER A 1 176 ? 11.103 -4.660 1.103 1.00 64.88 176 SER A CA 1
ATOM 1362 C C . SER A 1 176 ? 9.933 -4.057 0.333 1.00 64.88 176 SER A C 1
ATOM 1364 O O . SER A 1 176 ? 10.114 -3.594 -0.796 1.00 64.88 176 SER A O 1
ATOM 1366 N N . PHE A 1 177 ? 8.748 -4.015 0.954 1.00 67.88 177 PHE A N 1
ATOM 1367 C CA . PHE A 1 177 ? 7.573 -3.318 0.410 1.00 67.88 177 PHE A CA 1
ATOM 1368 C C . PHE A 1 177 ? 7.915 -1.899 -0.078 1.00 67.88 177 PHE A C 1
ATOM 1370 O O . PHE A 1 177 ? 8.827 -1.276 0.472 1.00 67.88 177 PHE A O 1
ATOM 1377 N N . PRO A 1 178 ? 7.206 -1.368 -1.099 1.00 70.88 178 PRO A N 1
ATOM 1378 C CA . PRO A 1 178 ? 7.458 -0.004 -1.546 1.00 70.88 178 PRO A CA 1
ATOM 1379 C C . PRO A 1 178 ? 7.360 0.955 -0.359 1.00 70.88 178 PRO A C 1
ATOM 1381 O O . PRO A 1 178 ? 6.413 0.880 0.411 1.00 70.88 178 PRO A O 1
ATOM 1384 N N . PHE A 1 179 ? 8.319 1.866 -0.223 1.00 74.06 179 PHE A N 1
ATOM 1385 C CA . PHE A 1 179 ? 8.351 2.829 0.886 1.00 74.06 179 PHE A CA 1
ATOM 1386 C C . PHE A 1 179 ? 7.408 4.020 0.688 1.00 74.06 179 PHE A C 1
ATOM 1388 O O . PHE A 1 179 ? 7.240 4.833 1.586 1.00 74.06 179 PHE A O 1
ATOM 1395 N N . SER A 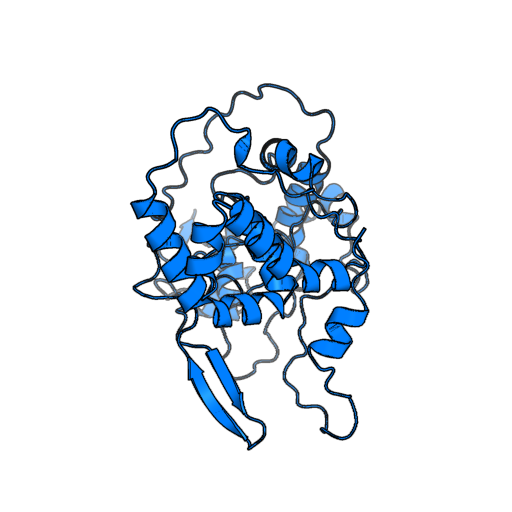1 180 ? 6.798 4.130 -0.493 1.00 83.12 180 SER A N 1
ATOM 1396 C CA . SER A 1 180 ? 5.897 5.217 -0.857 1.00 83.12 180 SER A CA 1
ATOM 1397 C C . SER A 1 180 ? 4.582 4.635 -1.376 1.00 83.12 180 SER A C 1
ATOM 1399 O O . SER A 1 180 ? 4.605 3.656 -2.133 1.00 83.12 180 SER A O 1
ATOM 1401 N N . PRO A 1 181 ? 3.430 5.217 -0.998 1.00 85.62 181 PRO A N 1
ATOM 1402 C CA . PRO A 1 181 ? 2.133 4.750 -1.470 1.00 85.62 181 PRO A CA 1
ATOM 1403 C C . PRO A 1 181 ? 1.835 5.157 -2.919 1.00 85.62 181 PRO A C 1
ATOM 1405 O O . PRO A 1 181 ? 0.909 4.621 -3.538 1.00 85.62 181 PRO A O 1
ATOM 1408 N N . TRP A 1 182 ? 2.602 6.095 -3.482 1.00 87.75 182 TRP A N 1
ATOM 1409 C CA . TRP A 1 182 ? 2.506 6.480 -4.890 1.00 87.75 182 TRP A CA 1
ATOM 1410 C C . TRP A 1 182 ? 3.105 5.416 -5.805 1.00 87.75 182 TRP A C 1
ATOM 1412 O O . TRP A 1 182 ? 3.800 4.525 -5.348 1.00 87.75 182 TRP A O 1
ATOM 1422 N N . GLN A 1 183 ? 2.818 5.479 -7.108 1.00 88.06 183 GLN A N 1
ATOM 1423 C CA . GLN A 1 183 ? 3.253 4.457 -8.066 1.00 88.06 183 GLN A CA 1
ATOM 1424 C C . GLN A 1 183 ? 4.568 4.790 -8.798 1.00 88.06 183 GLN A C 1
ATOM 1426 O O . GLN A 1 183 ? 4.825 5.967 -9.081 1.00 88.06 183 GLN A O 1
ATOM 1431 N N . PRO A 1 184 ? 5.350 3.766 -9.205 1.00 87.38 184 PRO A N 1
ATOM 1432 C CA . PRO A 1 184 ? 6.511 3.884 -10.098 1.00 87.38 184 PRO A CA 1
ATOM 1433 C C . PRO A 1 184 ? 6.246 4.686 -11.354 1.00 87.38 184 PRO A C 1
ATOM 1435 O O . PRO A 1 184 ? 5.303 4.411 -12.093 1.00 87.38 184 PRO A O 1
ATOM 1438 N N . VAL A 1 185 ? 7.126 5.651 -11.632 1.00 84.25 185 VAL A N 1
ATOM 1439 C CA . VAL A 1 185 ? 7.027 6.464 -12.845 1.00 84.25 185 VAL A CA 1
ATOM 1440 C C . VAL A 1 185 ? 7.654 5.730 -14.024 1.00 84.25 185 VAL A C 1
ATOM 1442 O O . VAL A 1 185 ? 8.845 5.424 -14.035 1.00 84.25 185 VAL A O 1
ATOM 1445 N N . GLY A 1 186 ? 6.855 5.535 -15.069 1.00 86.81 186 GLY A N 1
ATOM 1446 C CA . GLY A 1 186 ? 7.324 5.109 -16.381 1.00 86.81 186 GLY A CA 1
ATOM 1447 C C . GLY A 1 186 ? 7.400 3.596 -16.572 1.00 86.81 186 GLY A C 1
ATOM 1448 O O . GLY A 1 186 ? 6.760 2.806 -15.878 1.00 86.81 186 GLY A O 1
ATOM 1449 N N . PHE A 1 187 ? 8.182 3.208 -17.575 1.00 88.25 187 PHE A N 1
ATOM 1450 C CA . PHE A 1 187 ? 8.254 1.847 -18.095 1.00 88.25 187 PHE A CA 1
ATOM 1451 C C . PHE A 1 187 ? 9.685 1.325 -18.027 1.00 88.25 187 PHE A C 1
ATOM 1453 O O . PHE A 1 187 ? 10.641 2.098 -18.082 1.00 88.25 187 PHE A O 1
ATOM 1460 N N . THR A 1 188 ? 9.828 0.007 -17.974 1.00 87.62 188 THR A N 1
ATOM 1461 C CA . THR A 1 188 ? 11.112 -0.684 -18.102 1.00 87.62 188 THR A CA 1
ATOM 1462 C C . THR A 1 188 ? 11.033 -1.749 -19.192 1.00 87.62 188 THR A C 1
ATOM 1464 O O . THR A 1 188 ? 9.955 -2.234 -19.538 1.00 87.62 188 THR 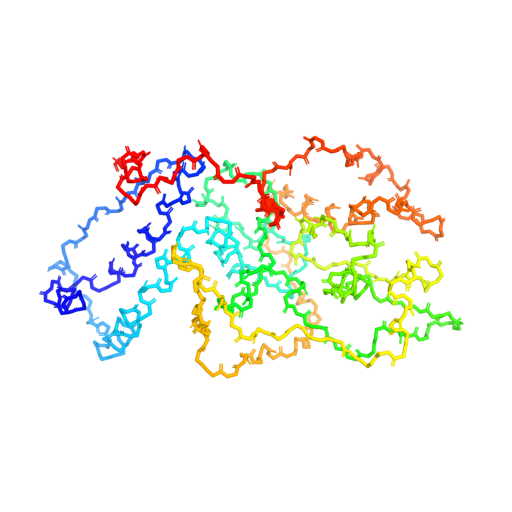A O 1
ATOM 1467 N N . LYS A 1 189 ? 12.187 -2.094 -19.766 1.00 88.81 189 LYS A N 1
ATOM 1468 C CA . LYS A 1 189 ? 12.298 -3.142 -20.788 1.00 88.81 189 LYS A CA 1
ATOM 1469 C C . LYS A 1 189 ? 12.178 -4.511 -20.131 1.00 88.81 189 LYS A C 1
ATOM 1471 O O . LYS A 1 189 ? 12.735 -4.720 -19.054 1.00 88.81 189 LYS A O 1
ATOM 1476 N N . ASP A 1 190 ? 11.562 -5.472 -20.814 1.00 88.25 190 ASP A N 1
ATOM 1477 C CA . ASP A 1 190 ? 11.457 -6.856 -20.332 1.00 88.25 190 ASP A CA 1
ATOM 1478 C C . ASP A 1 190 ? 12.827 -7.440 -19.935 1.00 88.25 190 ASP A C 1
ATOM 1480 O O . ASP A 1 190 ? 12.966 -8.065 -18.889 1.00 88.25 190 ASP A O 1
ATOM 1484 N N . LYS A 1 191 ? 13.869 -7.162 -20.727 1.00 85.62 191 LYS A N 1
ATOM 1485 C CA . LYS A 1 191 ? 15.248 -7.619 -20.501 1.00 85.62 191 LYS A CA 1
ATOM 1486 C C . LYS A 1 191 ? 15.916 -7.032 -19.256 1.00 85.62 191 LYS A C 1
ATOM 1488 O O . LYS A 1 191 ? 16.926 -7.576 -18.822 1.00 85.62 191 LYS A O 1
ATOM 1493 N N . ASN A 1 192 ? 15.387 -5.929 -18.727 1.00 84.69 192 ASN A N 1
ATOM 1494 C CA . ASN A 1 192 ? 15.855 -5.319 -17.484 1.00 84.69 192 ASN A CA 1
ATOM 1495 C C . ASN A 1 192 ? 15.123 -5.896 -16.263 1.00 84.69 192 ASN A C 1
ATOM 1497 O O . ASN A 1 192 ? 15.504 -5.588 -15.142 1.00 84.69 192 ASN A O 1
ATOM 1501 N N . CYS A 1 193 ? 14.072 -6.695 -16.465 1.00 85.44 193 CYS A N 1
ATOM 1502 C CA . CYS A 1 193 ? 13.285 -7.273 -15.386 1.00 85.44 193 CYS A CA 1
ATOM 1503 C C . CYS A 1 193 ? 13.822 -8.650 -14.987 1.00 85.44 193 CYS A C 1
ATOM 1505 O O . CYS A 1 193 ? 14.247 -9.440 -15.837 1.00 85.44 193 CYS A O 1
ATOM 1507 N N . VAL A 1 194 ? 13.714 -8.986 -13.702 1.00 82.31 194 VAL A N 1
ATOM 1508 C CA . VAL A 1 194 ? 13.987 -10.345 -13.224 1.00 82.31 194 VAL A CA 1
ATOM 1509 C C . VAL A 1 194 ? 13.035 -11.371 -13.838 1.00 82.31 194 VAL A C 1
ATOM 1511 O O . VAL A 1 194 ? 11.910 -11.061 -14.244 1.00 82.31 194 VAL A O 1
ATOM 1514 N N . PHE A 1 195 ? 13.479 -12.630 -13.884 1.00 84.88 195 PHE A N 1
ATOM 1515 C CA . PHE A 1 195 ? 12.726 -13.725 -14.503 1.00 84.88 195 PHE A CA 1
ATOM 1516 C C . PHE A 1 195 ? 11.312 -13.882 -13.944 1.00 84.88 195 PHE A C 1
ATOM 1518 O O . PHE A 1 195 ? 10.412 -14.220 -14.707 1.00 84.88 195 PHE A O 1
ATOM 1525 N N . ARG A 1 196 ? 11.108 -13.574 -12.656 1.00 85.50 196 ARG A N 1
ATOM 1526 C CA . ARG A 1 196 ? 9.791 -13.569 -12.014 1.00 85.50 196 ARG A CA 1
ATOM 1527 C C . ARG A 1 196 ? 8.802 -12.685 -12.768 1.00 85.50 196 ARG A C 1
ATOM 1529 O O . ARG A 1 196 ? 7.767 -13.171 -13.189 1.00 85.50 196 ARG A O 1
ATOM 1536 N N . VAL A 1 197 ? 9.150 -11.424 -13.019 1.00 88.38 197 VAL A N 1
ATOM 1537 C CA . VAL A 1 197 ? 8.302 -10.479 -13.766 1.00 88.38 197 VAL A CA 1
ATOM 1538 C C . VAL A 1 197 ? 8.101 -10.960 -15.205 1.00 88.38 197 VAL A C 1
ATOM 1540 O O . VAL A 1 197 ? 6.979 -10.984 -15.705 1.00 88.38 197 VAL A O 1
ATOM 1543 N N . ARG A 1 198 ? 9.176 -11.415 -15.863 1.00 90.44 198 ARG A N 1
ATOM 1544 C CA . ARG A 1 198 ? 9.131 -11.887 -17.260 1.00 90.44 198 ARG A CA 1
ATOM 1545 C C . ARG A 1 198 ? 8.267 -13.135 -17.457 1.00 90.44 198 ARG A C 1
ATOM 1547 O O . ARG A 1 198 ? 7.706 -13.311 -18.533 1.00 90.44 198 ARG A O 1
ATOM 1554 N N . ALA A 1 199 ? 8.115 -13.979 -16.435 1.00 90.81 199 ALA A N 1
ATOM 1555 C CA . ALA A 1 199 ? 7.251 -15.160 -16.493 1.00 90.81 199 ALA A CA 1
ATOM 1556 C C . ALA A 1 199 ? 5.773 -14.810 -16.749 1.00 90.81 199 ALA A C 1
ATOM 1558 O O . ALA A 1 199 ? 5.011 -15.661 -17.208 1.00 90.81 199 ALA A O 1
ATOM 1559 N N . HIS A 1 200 ? 5.380 -13.556 -16.513 1.00 92.12 200 HIS A N 1
ATOM 1560 C CA . HIS A 1 200 ? 4.018 -13.065 -16.696 1.00 92.12 200 HIS A CA 1
ATOM 1561 C C . HIS A 1 200 ? 3.784 -12.352 -18.039 1.00 92.12 200 HIS A C 1
ATOM 1563 O O . HIS A 1 200 ? 2.769 -11.678 -18.198 1.00 92.12 200 HIS A O 1
ATOM 1569 N N . GLU A 1 201 ? 4.665 -12.526 -19.034 1.00 91.06 201 GLU A N 1
ATOM 1570 C CA . GLU A 1 201 ? 4.527 -11.907 -20.368 1.00 91.06 201 GLU A CA 1
ATOM 1571 C C . GLU A 1 201 ? 3.194 -12.235 -21.058 1.00 91.06 201 GLU A C 1
ATOM 1573 O O . GLU A 1 201 ? 2.601 -11.392 -21.724 1.00 91.06 201 GLU A O 1
ATOM 1578 N N . SER A 1 202 ? 2.696 -13.458 -20.871 1.00 90.56 202 SER A N 1
ATOM 1579 C CA . SER A 1 202 ? 1.423 -13.915 -21.449 1.00 90.56 202 SER A CA 1
ATOM 1580 C C . SER A 1 202 ? 0.241 -13.827 -20.479 1.00 90.56 202 SER A C 1
ATOM 1582 O O . SER A 1 202 ? -0.861 -14.269 -20.810 1.00 90.56 202 SER A O 1
ATOM 1584 N N . CYS A 1 203 ? 0.446 -13.304 -19.268 1.00 91.38 203 CYS A N 1
ATOM 1585 C CA . CYS A 1 203 ? -0.612 -13.213 -18.271 1.00 91.38 203 CYS A CA 1
ATOM 1586 C C . CYS A 1 203 ? -1.518 -12.007 -18.565 1.00 91.38 203 CYS A C 1
ATOM 1588 O O . CYS A 1 203 ? -1.017 -10.897 -18.749 1.00 91.38 203 CYS A O 1
ATOM 1590 N N . PRO A 1 204 ? -2.854 -12.186 -18.577 1.00 86.62 204 PRO A N 1
ATOM 1591 C CA . PRO A 1 204 ? -3.771 -11.089 -18.862 1.00 86.62 204 PRO A CA 1
ATOM 1592 C C . PRO A 1 204 ? -3.813 -10.066 -17.725 1.00 86.62 204 PRO A C 1
ATOM 1594 O O . PRO A 1 204 ? -3.804 -8.880 -18.014 1.00 86.62 204 PRO A O 1
ATOM 1597 N N . ARG A 1 205 ? -3.881 -10.519 -16.464 1.00 89.44 205 ARG A N 1
ATOM 1598 C CA . ARG A 1 205 ? -3.748 -9.735 -15.223 1.00 89.44 205 ARG A CA 1
ATOM 1599 C C . ARG A 1 205 ? -3.897 -10.683 -14.024 1.00 89.44 205 ARG A C 1
ATOM 1601 O O . ARG A 1 205 ? -4.695 -11.618 -14.091 1.00 89.44 205 ARG A O 1
ATOM 1608 N N . HIS A 1 206 ? -3.183 -10.437 -12.929 1.00 88.31 206 HIS A N 1
ATOM 1609 C CA . HIS A 1 206 ? -3.415 -11.079 -11.630 1.00 88.31 206 HIS A CA 1
ATOM 1610 C C . HIS A 1 206 ? -4.091 -10.114 -10.658 1.00 88.31 206 HIS A C 1
ATOM 1612 O O . HIS A 1 206 ? -3.928 -8.898 -10.751 1.00 88.31 206 HIS A O 1
ATOM 1618 N N . ARG A 1 207 ? -4.851 -10.672 -9.714 1.00 83.31 207 ARG A N 1
ATOM 1619 C CA . ARG A 1 207 ? -5.499 -9.934 -8.631 1.00 83.31 207 ARG A CA 1
ATOM 1620 C C . ARG A 1 207 ? -5.379 -10.737 -7.347 1.00 83.31 207 ARG A C 1
ATOM 1622 O O . ARG A 1 207 ? -5.662 -11.934 -7.356 1.00 83.31 207 ARG A O 1
ATOM 1629 N N . LEU A 1 208 ? -4.996 -10.068 -6.267 1.00 81.69 208 LEU A N 1
ATOM 1630 C CA . LEU A 1 208 ? -5.098 -10.626 -4.927 1.00 81.69 208 LEU A CA 1
ATOM 1631 C C . LEU A 1 208 ? -6.550 -10.506 -4.467 1.00 81.69 208 LEU A C 1
ATOM 1633 O O . LEU A 1 208 ? -7.144 -9.431 -4.536 1.00 81.69 208 LEU A O 1
ATOM 1637 N N . VAL A 1 209 ? -7.131 -11.628 -4.059 1.00 81.44 209 VAL A N 1
ATOM 1638 C CA . VAL A 1 209 ? -8.497 -11.699 -3.540 1.00 81.44 209 VAL A CA 1
ATOM 1639 C C . VAL A 1 209 ? -8.390 -12.115 -2.085 1.00 81.44 209 VAL A C 1
ATOM 1641 O O . VAL A 1 209 ? -7.805 -13.154 -1.787 1.00 81.44 209 VAL A O 1
ATOM 1644 N N . TYR A 1 210 ? -8.915 -11.282 -1.190 1.00 83.38 210 TYR A N 1
ATOM 1645 C CA . TYR A 1 210 ? -9.027 -11.640 0.215 1.00 83.38 210 TYR A CA 1
ATOM 1646 C C . TYR A 1 210 ? -10.011 -12.802 0.370 1.00 83.38 210 TYR A C 1
ATOM 1648 O O . TYR A 1 210 ? -11.099 -12.768 -0.204 1.00 83.38 210 TYR A O 1
ATOM 1656 N N . GLU A 1 211 ? -9.620 -13.820 1.133 1.00 83.50 211 GLU A N 1
ATOM 1657 C CA . GLU A 1 211 ? -10.465 -14.985 1.396 1.00 83.50 211 GLU A CA 1
ATOM 1658 C C . GLU A 1 211 ? -11.005 -14.942 2.830 1.00 83.50 211 GLU A C 1
ATOM 1660 O O . GLU A 1 211 ? -12.202 -14.770 3.037 1.00 83.50 211 GLU A O 1
ATOM 1665 N N . TYR A 1 212 ? -10.118 -15.053 3.818 1.00 84.38 212 TYR A N 1
ATOM 1666 C CA . TYR A 1 212 ? -10.417 -14.957 5.247 1.00 84.38 212 TYR A CA 1
ATOM 1667 C C . TYR A 1 212 ? -9.108 -14.791 6.026 1.00 84.38 212 TYR A C 1
ATOM 1669 O O . TYR A 1 212 ? -8.019 -15.051 5.508 1.00 84.38 212 TYR A O 1
ATOM 1677 N N . TRP A 1 213 ? -9.198 -14.439 7.306 1.00 82.38 213 TRP A N 1
ATOM 1678 C CA . TRP A 1 213 ? -8.104 -14.649 8.250 1.00 82.38 213 TRP A CA 1
ATOM 1679 C C . TRP A 1 213 ? -8.322 -15.917 9.077 1.00 82.38 213 TRP A C 1
ATOM 1681 O O . TRP A 1 213 ? -9.421 -16.475 9.139 1.00 82.38 213 TRP A O 1
ATOM 1691 N N . THR A 1 214 ? -7.251 -16.402 9.701 1.00 85.31 214 THR A N 1
ATOM 1692 C CA . THR A 1 214 ? -7.293 -17.603 10.537 1.00 85.31 214 THR A CA 1
ATOM 1693 C C . THR A 1 214 ? -6.896 -17.268 11.967 1.00 85.31 214 THR A C 1
ATOM 1695 O O . THR A 1 214 ? -5.769 -16.859 12.231 1.00 85.31 214 THR A O 1
ATOM 1698 N N . TRP A 1 215 ? -7.805 -17.515 12.903 1.00 85.44 215 TRP A N 1
ATOM 1699 C CA . TRP A 1 215 ? -7.538 -17.471 14.332 1.00 85.44 215 TRP A CA 1
ATOM 1700 C C . TRP A 1 215 ? -6.887 -18.775 14.780 1.00 85.44 215 TRP A C 1
ATOM 1702 O O . TRP A 1 215 ? -7.484 -19.843 14.643 1.00 85.44 215 TRP A O 1
ATOM 1712 N N . GLN A 1 216 ? -5.687 -18.699 15.355 1.00 89.19 216 GLN A N 1
ATOM 1713 C CA . GLN A 1 216 ? -5.047 -19.845 16.000 1.00 89.19 216 GLN A CA 1
ATOM 1714 C C . GLN A 1 216 ? -5.408 -19.884 17.484 1.00 89.19 216 GLN A C 1
ATOM 1716 O O . GLN A 1 216 ? -5.080 -18.976 18.250 1.00 89.19 216 GLN A O 1
ATOM 1721 N N . LEU A 1 217 ? -6.089 -20.948 17.904 1.00 89.44 217 LEU A N 1
ATOM 1722 C CA . LEU A 1 217 ? -6.501 -21.128 19.290 1.00 89.44 217 LEU A CA 1
ATOM 1723 C C . LEU A 1 217 ? -5.388 -21.783 20.127 1.00 89.44 217 LEU A C 1
ATOM 1725 O O . LEU A 1 217 ? -4.589 -22.561 19.603 1.00 89.44 217 LEU A O 1
ATOM 1729 N N . PRO A 1 218 ? -5.356 -21.570 21.460 1.00 91.38 218 PRO A N 1
ATOM 1730 C CA . PRO A 1 218 ? -4.341 -22.168 22.336 1.00 91.38 218 PRO A CA 1
ATOM 1731 C C . PRO A 1 218 ? -4.280 -23.703 22.312 1.00 91.38 218 PRO A C 1
ATOM 1733 O O . PRO A 1 218 ? -3.270 -24.282 22.690 1.00 91.38 218 PRO A O 1
ATOM 1736 N N . ASN A 1 219 ? -5.359 -24.364 21.890 1.00 91.62 219 ASN A N 1
ATOM 1737 C CA . ASN A 1 219 ? -5.441 -25.818 21.746 1.00 91.62 219 ASN A CA 1
ATOM 1738 C C . ASN A 1 219 ? -4.895 -26.332 20.394 1.00 91.62 219 ASN A C 1
ATOM 1740 O O . ASN A 1 219 ? -5.019 -27.523 20.116 1.00 91.62 219 ASN A O 1
ATOM 1744 N N . GLY A 1 220 ? -4.347 -25.453 19.547 1.00 90.69 220 GLY A N 1
ATOM 1745 C CA . GLY A 1 220 ? -3.820 -25.778 18.219 1.00 90.69 220 GLY A CA 1
ATOM 1746 C C . GLY A 1 220 ? -4.872 -25.885 17.111 1.00 90.69 220 GLY A C 1
ATOM 1747 O O . GLY A 1 220 ? -4.513 -26.141 15.967 1.00 90.69 220 GLY A O 1
ATOM 1748 N N . SER A 1 221 ? -6.160 -25.696 17.418 1.00 92.88 221 SER A N 1
ATOM 1749 C CA . SER A 1 221 ? -7.211 -25.627 16.394 1.00 92.88 221 SER A CA 1
ATOM 1750 C C . SER A 1 221 ? -7.289 -24.241 15.752 1.00 92.88 221 SER A C 1
ATOM 1752 O O . SER A 1 221 ? -6.829 -23.251 16.326 1.00 92.88 221 SER A O 1
ATOM 1754 N N . THR A 1 222 ? -7.878 -24.175 14.559 1.00 93.44 222 THR A N 1
ATOM 1755 C CA . THR A 1 222 ? -8.020 -22.943 13.781 1.00 93.44 222 THR A CA 1
ATOM 1756 C C . THR A 1 222 ? -9.485 -22.585 13.548 1.00 93.44 222 THR A C 1
ATOM 1758 O O . THR A 1 222 ? -10.329 -23.465 13.373 1.00 93.44 222 THR A O 1
ATOM 1761 N N . ILE A 1 223 ? -9.792 -21.287 13.538 1.00 89.44 223 ILE A N 1
ATOM 1762 C CA . ILE A 1 223 ? -11.101 -20.751 13.135 1.00 89.44 223 ILE A CA 1
ATOM 1763 C C . ILE A 1 223 ? -10.889 -19.804 11.958 1.00 89.44 223 ILE A C 1
ATOM 1765 O O . ILE A 1 223 ? -10.037 -18.924 12.020 1.00 89.44 223 ILE A O 1
ATOM 1769 N N . HIS A 1 224 ? -11.673 -19.987 10.901 1.00 89.19 224 HIS A N 1
ATOM 1770 C CA . HIS A 1 224 ? -11.664 -19.131 9.719 1.00 89.19 224 HIS A CA 1
ATOM 1771 C C . HIS A 1 224 ? -12.732 -18.053 9.886 1.00 89.19 224 HIS A C 1
ATOM 1773 O O . HIS A 1 224 ? -13.847 -18.358 10.316 1.00 89.19 224 HIS A O 1
ATOM 1779 N N . ASP A 1 225 ? -12.397 -16.811 9.563 1.00 83.00 225 ASP A N 1
ATOM 1780 C CA . ASP A 1 225 ? -13.291 -15.670 9.736 1.00 83.00 225 ASP A CA 1
ATOM 1781 C C . ASP A 1 225 ? -13.038 -14.636 8.630 1.00 83.00 225 ASP A C 1
ATOM 1783 O O . ASP A 1 225 ? -11.897 -14.347 8.277 1.00 83.00 225 ASP A O 1
ATOM 1787 N N . ASN A 1 226 ? -14.122 -14.134 8.041 1.00 79.06 226 ASN A N 1
ATOM 1788 C CA . ASN A 1 226 ? -14.099 -13.317 6.826 1.00 79.06 226 ASN A CA 1
ATOM 1789 C C . ASN A 1 226 ? -13.798 -11.831 7.105 1.00 79.06 226 ASN A C 1
ATOM 1791 O O . ASN A 1 226 ? -13.880 -11.004 6.198 1.00 79.06 226 ASN A O 1
ATOM 1795 N N . GLY A 1 227 ? -13.480 -11.465 8.349 1.00 76.12 227 GLY A N 1
ATOM 1796 C CA . GLY A 1 227 ? -13.127 -10.091 8.696 1.00 76.12 227 GLY A CA 1
ATOM 1797 C C . GLY A 1 227 ? -14.297 -9.108 8.547 1.00 76.12 227 GLY A C 1
ATOM 1798 O O . GLY A 1 227 ? -15.465 -9.472 8.672 1.00 76.12 227 GLY A O 1
ATOM 1799 N N . LEU A 1 228 ? -13.976 -7.836 8.278 1.00 71.25 228 LEU A N 1
ATOM 1800 C CA . LEU A 1 228 ? -14.954 -6.740 8.157 1.00 71.25 228 LEU A CA 1
ATOM 1801 C C . LEU A 1 228 ? -15.715 -6.730 6.819 1.00 71.25 228 LEU A C 1
ATOM 1803 O O . LEU A 1 228 ? -16.664 -5.957 6.666 1.00 71.25 228 LEU A O 1
ATOM 1807 N N . GLN A 1 229 ? -15.331 -7.560 5.841 1.00 64.12 229 GLN A N 1
ATOM 1808 C CA . GLN A 1 229 ? -15.971 -7.547 4.528 1.00 64.12 229 GLN A CA 1
ATOM 1809 C C . GLN A 1 229 ? -17.300 -8.312 4.532 1.00 64.12 229 GLN A C 1
ATOM 1811 O O . GLN A 1 229 ? -17.352 -9.541 4.497 1.00 64.12 229 GLN A O 1
ATOM 1816 N N . SER A 1 230 ? -18.399 -7.556 4.487 1.00 47.75 230 SER A N 1
ATOM 1817 C CA . SER A 1 230 ? -19.696 -8.037 4.015 1.00 47.75 230 SER A CA 1
ATOM 1818 C C . SER A 1 230 ? -19.935 -7.477 2.605 1.00 47.75 230 SER A C 1
ATOM 1820 O O . SER A 1 230 ? -20.036 -6.262 2.433 1.00 47.75 230 SER A O 1
ATOM 1822 N N . SER A 1 231 ? -20.061 -8.376 1.624 1.00 43.72 231 SER A N 1
ATOM 1823 C CA . SER A 1 231 ? -20.281 -8.140 0.183 1.00 43.72 231 SER A CA 1
ATOM 1824 C C . SER A 1 231 ? -19.083 -7.618 -0.620 1.00 43.72 231 SER A C 1
ATOM 1826 O O . SER A 1 231 ? -18.193 -6.979 -0.075 1.00 43.72 231 SER A O 1
ATOM 1828 N N . GLU A 1 232 ? -19.070 -7.999 -1.905 1.00 44.03 232 GLU A N 1
ATOM 1829 C CA . GLU A 1 232 ? -17.952 -7.927 -2.855 1.00 44.03 232 GLU A CA 1
ATOM 1830 C C . GLU A 1 232 ? -17.079 -6.672 -2.745 1.00 44.03 232 GLU A C 1
ATOM 1832 O O . GLU A 1 232 ? -17.607 -5.593 -2.457 1.00 44.03 232 GLU A O 1
ATOM 1837 N N . PRO A 1 233 ? -15.760 -6.791 -3.029 1.00 45.19 233 PRO A N 1
ATOM 1838 C CA . PRO A 1 233 ? -14.846 -5.659 -3.001 1.00 45.19 233 PRO A CA 1
ATOM 1839 C C . PRO A 1 233 ? -15.497 -4.495 -3.730 1.00 45.19 233 PRO A C 1
ATOM 1841 O O . PRO A 1 233 ? -15.878 -4.640 -4.896 1.00 45.19 233 PRO A O 1
ATOM 1844 N N . ARG A 1 234 ? -15.651 -3.357 -3.032 1.00 41.50 234 ARG A N 1
ATOM 1845 C CA . ARG A 1 234 ? -16.062 -2.106 -3.670 1.00 41.50 234 ARG A CA 1
ATOM 1846 C C . ARG A 1 234 ? -15.228 -2.010 -4.934 1.00 41.50 234 ARG A C 1
ATOM 1848 O O . ARG A 1 234 ? -13.999 -1.965 -4.853 1.00 41.50 234 ARG A O 1
ATOM 1855 N N . SER A 1 235 ? -15.877 -2.036 -6.097 1.00 38.62 235 SER A N 1
ATOM 1856 C CA . SER A 1 235 ? -15.195 -1.611 -7.301 1.00 38.62 235 SER A CA 1
ATOM 1857 C C . SER A 1 235 ? -14.884 -0.149 -7.034 1.00 38.62 235 SER A C 1
ATOM 1859 O O . SER A 1 235 ? -15.759 0.708 -7.169 1.00 38.62 235 SER A O 1
ATOM 1861 N N . TYR A 1 236 ? -13.668 0.139 -6.574 1.00 42.91 236 TYR A N 1
ATOM 1862 C CA . TYR A 1 236 ? -13.086 1.440 -6.819 1.00 42.91 236 TYR A CA 1
ATOM 1863 C C . TYR A 1 236 ? -13.252 1.595 -8.319 1.00 42.91 236 TYR A C 1
ATOM 1865 O O . TYR A 1 236 ? -12.755 0.712 -9.032 1.00 42.91 236 TYR A O 1
ATOM 1873 N N . PRO A 1 237 ? -14.096 2.543 -8.785 1.00 38.16 237 PRO A N 1
ATOM 1874 C CA . PRO A 1 237 ? -14.260 2.747 -10.207 1.00 38.16 237 PRO A CA 1
ATOM 1875 C C . PRO A 1 237 ? -12.846 2.824 -10.727 1.00 38.16 237 PRO A C 1
ATOM 1877 O O . PRO A 1 237 ? -12.065 3.625 -10.214 1.00 38.16 237 PRO A O 1
ATOM 1880 N N . GLU A 1 238 ? -12.525 1.855 -11.587 1.00 46.84 238 GLU A N 1
ATOM 1881 C CA . GLU A 1 238 ? -11.250 1.712 -12.259 1.00 46.84 238 GLU A CA 1
ATOM 1882 C C . GLU A 1 238 ? -10.872 3.130 -12.614 1.00 46.84 238 GLU A C 1
ATOM 1884 O O . GLU A 1 238 ? -11.619 3.766 -13.362 1.00 46.84 238 GLU A O 1
ATOM 1889 N N . THR A 1 239 ? -9.895 3.691 -11.893 1.00 42.59 239 THR A N 1
ATOM 1890 C CA . THR A 1 239 ? -9.597 5.102 -12.027 1.00 42.59 239 THR A CA 1
ATOM 1891 C C . THR A 1 239 ? -9.150 5.197 -13.473 1.00 42.59 239 THR A C 1
ATOM 1893 O O . THR A 1 239 ? -8.011 4.869 -13.798 1.00 42.59 239 THR A O 1
ATOM 1896 N N . GLU A 1 240 ? -10.053 5.595 -14.377 1.00 38.78 240 GLU A N 1
ATOM 1897 C CA . GLU A 1 240 ? -9.687 6.462 -15.469 1.00 38.78 240 GLU A CA 1
ATOM 1898 C C . GLU A 1 240 ? -8.941 7.538 -14.716 1.00 38.78 240 GLU A C 1
ATOM 1900 O O . GLU A 1 240 ? -9.567 8.336 -14.016 1.00 38.78 240 GLU A O 1
ATOM 1905 N N . LEU A 1 241 ? -7.612 7.394 -14.671 1.00 44.25 241 LEU A N 1
ATOM 1906 C CA . LEU A 1 241 ? -6.695 8.342 -14.088 1.00 44.25 241 LEU A CA 1
ATOM 1907 C C . LEU A 1 241 ? -7.074 9.615 -14.807 1.00 44.25 241 LEU A C 1
ATOM 1909 O O . LEU A 1 241 ? -6.657 9.828 -15.948 1.00 44.25 241 LEU A O 1
ATOM 1913 N N . LEU A 1 242 ? -7.993 10.379 -14.207 1.00 40.06 242 LEU A N 1
ATOM 1914 C CA . LEU A 1 242 ? -8.427 11.631 -14.771 1.00 40.06 242 LEU A CA 1
ATOM 1915 C C . LEU A 1 242 ? -7.101 12.343 -14.974 1.00 40.06 242 LEU A C 1
ATOM 1917 O O . LEU A 1 242 ? -6.307 12.368 -14.022 1.00 40.06 242 LEU A O 1
ATOM 1921 N N . PRO A 1 243 ? -6.801 12.795 -16.207 1.00 42.25 243 PRO A N 1
ATOM 1922 C CA . PRO A 1 243 ? -5.534 13.451 -16.474 1.00 42.25 243 PRO A CA 1
ATOM 1923 C C . PRO A 1 243 ? -5.339 14.447 -15.341 1.00 42.25 243 PRO A C 1
ATOM 1925 O O . PRO A 1 243 ? -6.333 15.112 -15.010 1.00 42.25 243 PRO A O 1
ATOM 1928 N N . PRO A 1 244 ? -4.155 14.449 -14.689 1.00 45.25 244 PRO A N 1
ATOM 1929 C CA . PRO A 1 244 ? -3.945 15.147 -13.430 1.00 45.25 244 PRO A CA 1
ATOM 1930 C C . PRO A 1 244 ? -4.634 16.486 -13.566 1.00 45.25 244 PRO A C 1
ATOM 1932 O O . PRO A 1 244 ? -4.317 17.227 -14.506 1.00 45.25 244 PRO A O 1
ATOM 1935 N N . ARG A 1 245 ? -5.683 16.718 -12.754 1.00 44.59 245 ARG A N 1
ATOM 1936 C CA . ARG A 1 245 ? -6.439 17.971 -12.840 1.00 44.59 245 ARG A CA 1
ATOM 1937 C C . ARG A 1 245 ? -5.377 19.054 -12.892 1.00 44.59 245 ARG A C 1
ATOM 1939 O O . ARG A 1 245 ? -4.450 19.003 -12.084 1.00 44.59 245 ARG A O 1
ATOM 1946 N N . SER A 1 246 ? -5.448 19.966 -13.863 1.00 44.16 246 SER A N 1
ATOM 1947 C CA . SER A 1 246 ? -4.561 21.123 -13.848 1.00 44.16 246 SER A CA 1
ATOM 1948 C C . SER A 1 246 ? -4.947 21.917 -12.608 1.00 44.16 246 SER A C 1
ATOM 1950 O O . SER A 1 246 ? -5.858 22.743 -12.629 1.00 44.16 246 SER A O 1
ATOM 1952 N N . VAL A 1 247 ? -4.350 21.561 -11.479 1.00 49.03 247 VAL A N 1
ATOM 1953 C CA . VAL A 1 247 ? -4.455 22.326 -10.261 1.00 49.03 247 VAL A CA 1
ATOM 1954 C C . VAL A 1 247 ? -3.560 23.507 -10.557 1.00 49.03 247 VAL A C 1
ATOM 1956 O O . VAL A 1 247 ? -2.334 23.388 -10.545 1.00 49.03 247 VAL A O 1
ATOM 1959 N N . ASP A 1 248 ? -4.178 24.625 -10.939 1.00 48.22 248 ASP A N 1
ATOM 1960 C CA . ASP A 1 248 ? -3.491 25.906 -10.913 1.00 48.22 248 ASP A CA 1
ATOM 1961 C C . ASP A 1 248 ? -2.772 25.982 -9.558 1.00 48.22 248 ASP A C 1
ATOM 1963 O O . ASP A 1 248 ? -3.407 25.693 -8.537 1.00 48.22 248 ASP A O 1
ATOM 1967 N N . PRO A 1 249 ? -1.462 26.281 -9.506 1.00 47.47 249 PRO A N 1
ATOM 1968 C CA . PRO A 1 249 ? -0.712 26.273 -8.260 1.00 47.47 249 PRO A CA 1
ATOM 1969 C C . PRO A 1 249 ? -1.162 27.474 -7.429 1.00 47.47 249 PRO A C 1
ATOM 1971 O O . PRO A 1 249 ? -0.560 28.547 -7.445 1.00 47.47 249 PRO A O 1
ATOM 1974 N N . VAL A 1 250 ? -2.283 27.323 -6.735 1.00 57.56 250 VAL A N 1
ATOM 1975 C CA . VAL A 1 250 ? -2.834 28.355 -5.876 1.00 57.56 250 VAL A CA 1
ATOM 1976 C C . VAL A 1 250 ? -2.211 28.138 -4.507 1.00 57.56 250 VAL A C 1
ATOM 1978 O O . VAL A 1 250 ? -2.688 27.347 -3.702 1.00 57.56 250 VAL A O 1
ATOM 1981 N N . ILE A 1 251 ? -1.138 28.905 -4.291 1.00 53.47 251 ILE A N 1
ATOM 1982 C CA . ILE A 1 251 ? -0.336 29.077 -3.071 1.00 53.47 251 ILE A CA 1
ATOM 1983 C C . ILE A 1 251 ? 0.886 28.140 -3.021 1.00 53.47 251 ILE A C 1
ATOM 1985 O O . ILE A 1 251 ? 0.761 26.964 -2.686 1.00 53.47 251 ILE A O 1
ATOM 1989 N N . PRO A 1 252 ? 2.100 28.662 -3.289 1.00 54.66 252 PRO A N 1
ATOM 1990 C CA . PRO A 1 252 ? 3.329 27.972 -2.931 1.00 54.66 252 PRO A CA 1
ATOM 1991 C C . PRO A 1 252 ? 3.330 27.772 -1.415 1.00 54.66 252 PRO A C 1
ATOM 1993 O O . PRO A 1 252 ? 3.398 28.744 -0.658 1.00 54.66 252 PRO A O 1
ATOM 1996 N N . LEU A 1 253 ? 3.225 26.525 -0.961 1.00 62.16 253 LEU A N 1
ATOM 1997 C CA . LEU A 1 253 ? 3.542 26.217 0.425 1.00 62.16 253 LEU A CA 1
ATOM 1998 C C . LEU A 1 253 ? 5.024 26.508 0.657 1.00 62.16 253 LEU A C 1
ATOM 2000 O O . LEU A 1 253 ? 5.865 26.200 -0.188 1.00 62.16 253 LEU A O 1
ATOM 2004 N N . SER A 1 254 ? 5.338 27.112 1.801 1.00 66.62 254 SER A N 1
ATOM 2005 C CA . SER A 1 254 ? 6.722 27.372 2.207 1.00 66.62 254 SER A CA 1
ATOM 2006 C C . SER A 1 254 ? 7.493 26.091 2.529 1.00 66.62 254 SER A C 1
ATOM 2008 O O . SER A 1 254 ? 8.718 26.110 2.523 1.00 66.62 254 SER A O 1
ATOM 2010 N N . ASP A 1 255 ? 6.775 25.008 2.830 1.00 73.88 255 ASP A N 1
ATOM 2011 C CA . ASP A 1 255 ? 7.315 23.693 3.155 1.00 73.88 255 ASP A CA 1
ATOM 2012 C C . ASP A 1 255 ? 6.888 22.689 2.074 1.00 73.88 255 ASP A C 1
ATOM 2014 O O . ASP A 1 255 ? 5.694 22.484 1.842 1.00 73.88 255 ASP A O 1
ATOM 2018 N N . GLN A 1 256 ? 7.875 22.121 1.381 1.00 78.12 256 GLN A N 1
ATOM 2019 C CA . GLN A 1 256 ? 7.708 21.100 0.342 1.00 78.12 256 GLN A CA 1
ATOM 2020 C C . GLN A 1 256 ? 8.485 19.821 0.682 1.00 78.12 256 GLN A C 1
ATOM 2022 O O . GLN A 1 256 ? 8.747 19.018 -0.211 1.00 78.12 256 GLN A O 1
ATOM 2027 N N . GLU A 1 257 ? 8.888 19.640 1.945 1.00 79.31 257 GLU A N 1
ATOM 2028 C CA . GLU A 1 257 ? 9.743 18.518 2.337 1.00 79.31 257 GLU A CA 1
ATOM 2029 C C . GLU A 1 257 ? 9.071 17.176 2.036 1.00 79.31 257 GLU A C 1
ATOM 2031 O O . GLU A 1 257 ? 9.643 16.367 1.316 1.00 79.31 257 GLU A O 1
ATOM 2036 N N . ALA A 1 258 ? 7.811 16.995 2.448 1.00 78.25 258 ALA A N 1
ATOM 2037 C CA . ALA A 1 258 ? 7.060 15.769 2.167 1.00 78.25 258 ALA A CA 1
ATOM 2038 C C . ALA A 1 258 ? 6.926 15.480 0.660 1.00 78.25 258 ALA A C 1
ATOM 2040 O O . ALA A 1 258 ? 7.184 14.364 0.229 1.00 78.25 258 ALA A O 1
ATOM 2041 N N . SER A 1 259 ? 6.604 16.486 -0.165 1.00 83.06 259 SER A N 1
ATOM 2042 C CA . SER A 1 259 ? 6.585 16.340 -1.628 1.00 83.06 259 SER A CA 1
ATOM 2043 C C . SER A 1 259 ? 7.945 15.930 -2.197 1.00 83.06 259 SER A C 1
ATOM 2045 O O . SER A 1 259 ? 8.002 15.163 -3.156 1.00 83.06 259 SER A O 1
ATOM 2047 N N . ARG A 1 260 ? 9.040 16.478 -1.655 1.00 82.00 260 ARG A N 1
ATOM 2048 C CA . ARG A 1 260 ? 10.400 16.162 -2.094 1.00 82.00 260 ARG A CA 1
ATOM 2049 C C . ARG A 1 260 ? 10.779 14.742 -1.703 1.00 82.00 260 ARG A C 1
ATOM 2051 O O . ARG A 1 260 ? 11.275 14.014 -2.555 1.00 82.00 260 ARG A O 1
ATOM 2058 N N . GLU A 1 261 ? 10.556 14.359 -0.453 1.00 80.31 261 GLU A N 1
ATOM 2059 C CA . GLU A 1 261 ? 10.838 13.016 0.051 1.00 80.31 261 GLU A CA 1
ATOM 2060 C C . GLU A 1 261 ? 10.039 11.974 -0.734 1.00 80.31 261 GLU A C 1
ATOM 2062 O O . GLU A 1 261 ? 10.641 11.081 -1.321 1.00 80.31 261 GLU A O 1
ATOM 2067 N N . GLU A 1 262 ? 8.729 12.169 -0.895 1.00 83.56 262 GLU A N 1
ATOM 2068 C CA . GLU A 1 262 ? 7.864 11.265 -1.661 1.00 83.56 262 GLU A CA 1
ATOM 2069 C C . GLU A 1 262 ? 8.265 11.144 -3.127 1.00 83.56 262 GLU A C 1
ATOM 2071 O O . GLU A 1 262 ? 8.407 10.043 -3.659 1.00 83.56 262 GLU A O 1
ATOM 2076 N N . ALA A 1 263 ? 8.508 12.274 -3.798 1.00 85.69 263 ALA A N 1
ATOM 2077 C CA . ALA A 1 263 ? 9.010 12.243 -5.163 1.00 85.69 263 ALA A CA 1
ATOM 2078 C C . ALA A 1 263 ? 10.355 11.514 -5.241 1.00 85.69 263 ALA A C 1
ATOM 2080 O O . ALA A 1 263 ? 10.617 10.831 -6.223 1.00 85.69 263 ALA A O 1
ATOM 2081 N N . THR A 1 264 ? 11.199 11.618 -4.218 1.00 82.00 264 THR A N 1
ATOM 2082 C CA . THR A 1 264 ? 12.482 10.922 -4.224 1.00 82.00 264 THR A CA 1
ATOM 2083 C C . THR A 1 264 ? 12.305 9.419 -4.033 1.00 82.00 264 THR A C 1
ATOM 2085 O O . THR A 1 264 ? 12.880 8.653 -4.805 1.00 82.00 264 THR A O 1
ATOM 2088 N N . GLU A 1 265 ? 11.453 8.982 -3.105 1.00 81.94 265 GLU A N 1
ATOM 2089 C CA . GLU A 1 265 ? 11.129 7.563 -2.902 1.00 81.94 265 GLU A CA 1
ATOM 2090 C C . GLU A 1 265 ? 10.547 6.917 -4.165 1.00 81.94 265 GLU A C 1
ATOM 2092 O O . GLU A 1 265 ? 10.968 5.830 -4.567 1.00 81.94 265 GLU A O 1
ATOM 2097 N N . VAL A 1 266 ? 9.691 7.653 -4.880 1.00 84.69 266 VAL A N 1
ATOM 2098 C CA . VAL A 1 266 ? 9.100 7.242 -6.163 1.00 84.69 266 VAL A CA 1
ATOM 2099 C C . VAL A 1 266 ? 10.144 6.920 -7.242 1.00 84.69 266 VAL A C 1
ATOM 2101 O O . VAL A 1 266 ? 9.925 6.088 -8.125 1.00 84.69 266 VAL A O 1
ATOM 2104 N N . PHE A 1 267 ? 11.307 7.566 -7.213 1.00 82.94 267 PHE A N 1
ATOM 2105 C CA . 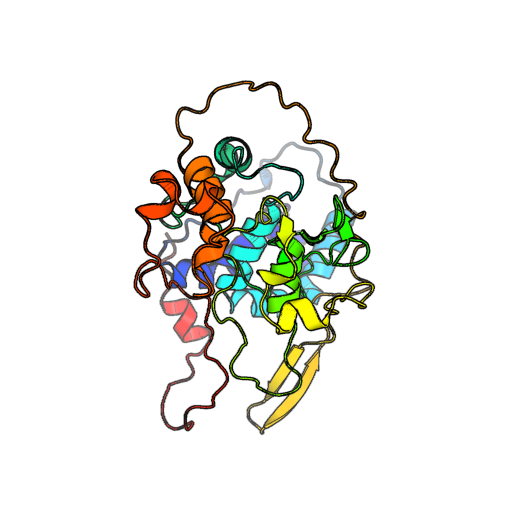PHE A 1 267 ? 12.402 7.230 -8.126 1.00 82.94 267 PHE A CA 1
ATOM 2106 C C . PHE A 1 267 ? 13.419 6.270 -7.498 1.00 82.94 267 PHE A C 1
ATOM 2108 O O . PHE A 1 267 ? 14.051 5.494 -8.218 1.00 82.94 267 PHE A O 1
ATOM 2115 N N . ARG A 1 268 ? 13.558 6.260 -6.171 1.00 78.06 268 ARG A N 1
ATOM 2116 C CA . ARG A 1 268 ? 14.482 5.381 -5.445 1.00 78.06 268 ARG A CA 1
ATOM 2117 C C . ARG A 1 268 ? 14.047 3.921 -5.399 1.00 78.06 268 ARG A C 1
ATOM 2119 O O . ARG A 1 268 ? 14.906 3.073 -5.187 1.00 78.06 268 ARG A O 1
ATOM 2126 N N . TRP A 1 269 ? 12.789 3.590 -5.689 1.00 76.94 269 TRP A N 1
ATOM 2127 C CA . TRP A 1 269 ? 12.310 2.200 -5.722 1.00 76.94 269 TRP A CA 1
ATOM 2128 C C . TRP A 1 269 ? 13.203 1.216 -6.478 1.00 76.94 269 TRP A C 1
ATOM 2130 O O . TRP A 1 269 ? 13.312 0.063 -6.081 1.00 76.94 269 TRP A O 1
ATOM 2140 N N . VAL A 1 270 ? 13.886 1.642 -7.542 1.00 74.62 270 VAL A N 1
ATOM 2141 C CA . VAL A 1 270 ? 14.786 0.746 -8.287 1.00 74.62 270 VAL A CA 1
ATOM 2142 C C . VAL A 1 270 ? 15.938 0.185 -7.435 1.00 74.62 270 VAL A C 1
ATOM 2144 O O . VAL A 1 270 ? 16.549 -0.815 -7.792 1.00 74.62 270 VAL A O 1
ATOM 2147 N N . LEU A 1 271 ? 16.225 0.819 -6.298 1.00 73.94 271 LEU A N 1
ATOM 2148 C CA . LEU A 1 271 ? 17.267 0.433 -5.353 1.00 73.94 271 LEU A CA 1
ATOM 2149 C C . LEU A 1 271 ? 16.758 -0.493 -4.239 1.00 73.94 271 LEU A C 1
ATOM 2151 O O . LEU A 1 271 ? 17.560 -1.232 -3.674 1.00 73.94 271 LEU A O 1
ATOM 2155 N N . ALA A 1 272 ? 15.452 -0.489 -3.949 1.00 67.81 272 ALA A N 1
ATOM 2156 C CA . ALA A 1 272 ? 14.860 -1.193 -2.805 1.00 67.81 272 ALA A CA 1
ATOM 2157 C C . ALA A 1 272 ? 15.043 -2.720 -2.864 1.00 67.81 272 ALA A C 1
ATOM 2159 O O . ALA A 1 272 ? 15.168 -3.379 -1.843 1.00 67.81 272 ALA A O 1
ATOM 2160 N N . ASN A 1 273 ? 15.109 -3.273 -4.073 1.00 64.69 273 ASN A N 1
ATOM 2161 C CA . ASN A 1 273 ? 15.162 -4.713 -4.315 1.00 64.69 273 ASN A CA 1
ATOM 2162 C C . ASN A 1 273 ? 16.589 -5.231 -4.575 1.00 64.69 273 ASN A C 1
ATOM 2164 O O . ASN A 1 273 ? 16.767 -6.326 -5.090 1.00 64.69 273 ASN A O 1
ATOM 2168 N N . HIS A 1 274 ? 17.631 -4.442 -4.299 1.00 63.47 274 HIS A N 1
ATOM 2169 C CA . HIS A 1 274 ? 19.033 -4.815 -4.557 1.00 63.47 274 HIS A CA 1
ATOM 2170 C C . HIS A 1 274 ? 19.360 -5.227 -6.014 1.00 63.47 274 HIS A C 1
ATOM 2172 O O . HIS A 1 274 ? 20.452 -5.725 -6.287 1.00 63.47 274 HIS A O 1
ATOM 2178 N N . GLU A 1 275 ? 18.463 -4.973 -6.975 1.00 65.06 275 GLU A N 1
ATOM 2179 C CA . GLU A 1 275 ? 18.680 -5.231 -8.410 1.00 65.06 275 GLU A CA 1
ATOM 2180 C C . GLU A 1 275 ? 19.687 -4.245 -9.032 1.00 65.06 275 GLU A C 1
ATOM 2182 O O . GLU A 1 275 ? 20.222 -4.476 -10.120 1.00 65.06 275 GLU A O 1
ATOM 2187 N N . GLY A 1 276 ? 19.981 -3.154 -8.321 1.00 68.88 276 GLY A N 1
ATOM 2188 C CA . GLY A 1 276 ? 20.864 -2.091 -8.775 1.00 68.88 276 GLY A CA 1
ATOM 2189 C C . GLY A 1 276 ? 20.207 -1.163 -9.800 1.00 68.88 276 GLY A C 1
ATOM 2190 O O . GLY A 1 276 ? 19.023 -1.249 -10.118 1.00 68.88 276 GLY A O 1
ATOM 2191 N N . LYS A 1 277 ? 20.991 -0.213 -10.315 1.00 77.50 277 LYS A N 1
ATOM 2192 C CA . LYS A 1 277 ? 20.504 0.809 -11.253 1.00 77.50 277 LYS A CA 1
ATOM 2193 C C . LYS A 1 277 ? 20.445 0.248 -12.683 1.00 77.50 277 LYS A C 1
ATOM 2195 O O . LYS A 1 277 ? 21.446 -0.306 -13.147 1.00 77.50 277 LYS A O 1
ATOM 2200 N N . PRO A 1 278 ? 19.346 0.429 -13.441 1.00 77.50 278 PRO A N 1
ATOM 2201 C CA . PRO A 1 278 ? 19.262 -0.049 -14.815 1.00 77.50 278 PRO A CA 1
ATOM 2202 C C . PRO A 1 278 ? 20.242 0.723 -15.703 1.00 77.50 278 PRO A C 1
ATOM 2204 O O . PRO A 1 278 ? 20.073 1.917 -15.943 1.00 77.50 278 PRO A O 1
ATOM 2207 N N . ALA A 1 279 ? 21.258 0.042 -16.238 1.00 75.75 279 ALA A N 1
ATOM 2208 C CA . ALA A 1 279 ? 22.327 0.678 -17.019 1.00 75.75 279 ALA A CA 1
ATOM 2209 C C . ALA A 1 279 ? 21.825 1.430 -18.268 1.00 75.75 279 ALA A C 1
ATOM 2211 O O . ALA A 1 279 ? 22.461 2.373 -18.732 1.00 75.75 279 ALA A O 1
ATOM 2212 N N . SER A 1 280 ? 20.679 1.027 -18.825 1.00 79.00 280 SER A N 1
ATOM 2213 C CA . SER A 1 280 ? 20.069 1.686 -19.984 1.00 79.00 280 SER A CA 1
ATOM 2214 C C . SER A 1 280 ? 19.306 2.969 -19.645 1.00 79.00 280 SER A C 1
ATOM 2216 O O . SER A 1 280 ? 18.715 3.563 -20.545 1.00 79.00 280 SER A O 1
ATOM 2218 N N . GLU A 1 281 ? 19.259 3.370 -18.373 1.00 82.75 281 GLU A N 1
ATOM 2219 C CA . GLU A 1 281 ? 18.369 4.416 -17.876 1.00 82.75 281 GLU A CA 1
ATOM 2220 C C . GLU A 1 281 ? 19.160 5.480 -17.100 1.00 82.75 281 GLU A C 1
ATOM 2222 O O . GLU A 1 281 ? 19.411 5.342 -15.898 1.00 82.75 281 GLU A O 1
ATOM 2227 N N . PRO A 1 282 ? 19.574 6.564 -17.788 1.00 84.06 282 PRO A N 1
ATOM 2228 C CA . PRO A 1 282 ? 20.457 7.577 -17.216 1.00 84.06 282 PRO A CA 1
ATOM 2229 C C . PRO A 1 282 ? 19.882 8.291 -15.993 1.00 84.06 282 PRO A C 1
ATOM 2231 O O . PRO A 1 282 ? 20.649 8.706 -15.135 1.00 84.06 282 PRO A O 1
ATOM 2234 N N . ILE A 1 283 ? 18.553 8.399 -15.884 1.00 82.94 283 ILE A N 1
ATOM 2235 C CA . ILE A 1 283 ? 17.889 9.101 -14.777 1.00 82.94 283 ILE A CA 1
ATOM 2236 C C . ILE A 1 283 ? 18.297 8.547 -13.409 1.00 82.94 283 ILE A C 1
ATOM 2238 O O . ILE A 1 283 ? 18.548 9.317 -12.496 1.00 82.94 283 ILE A O 1
ATOM 2242 N N . TYR A 1 284 ? 18.470 7.230 -13.279 1.00 80.75 284 TYR A N 1
ATOM 2243 C CA . TYR A 1 284 ? 18.855 6.607 -12.008 1.00 80.75 284 TYR A CA 1
ATOM 2244 C C . TYR A 1 284 ? 20.330 6.812 -11.646 1.00 80.75 284 TYR A C 1
ATOM 2246 O O . TYR A 1 284 ? 20.742 6.494 -10.531 1.00 80.75 284 TYR A O 1
ATOM 2254 N N . HIS A 1 285 ? 21.132 7.339 -12.569 1.00 82.19 285 HIS A N 1
ATOM 2255 C CA . HIS A 1 285 ? 22.542 7.663 -12.365 1.00 82.19 285 HIS A CA 1
ATOM 2256 C C . HIS A 1 285 ? 22.763 9.142 -12.044 1.00 82.19 285 HIS A C 1
ATOM 2258 O O . HIS A 1 285 ? 23.909 9.546 -11.884 1.00 82.19 285 HIS A O 1
ATOM 2264 N N . ASP A 1 286 ? 21.695 9.933 -11.971 1.00 85.19 286 ASP A N 1
ATOM 2265 C CA . ASP A 1 286 ? 21.778 11.331 -11.577 1.00 85.19 286 ASP A CA 1
ATOM 2266 C C . ASP A 1 286 ? 22.158 11.456 -10.093 1.00 85.19 286 ASP A C 1
ATOM 2268 O O . ASP A 1 286 ? 21.739 10.641 -9.262 1.00 85.19 286 ASP A O 1
ATOM 2272 N N . ASP A 1 287 ? 22.941 12.483 -9.771 1.00 79.44 287 ASP A N 1
ATOM 2273 C CA . ASP A 1 287 ? 23.487 12.753 -8.442 1.00 79.44 287 ASP A CA 1
ATOM 2274 C C . ASP A 1 287 ? 22.369 12.873 -7.390 1.00 79.44 287 ASP A C 1
ATOM 2276 O O . ASP A 1 287 ? 22.516 12.387 -6.269 1.00 79.44 287 ASP A O 1
ATOM 2280 N N . TRP A 1 288 ? 21.197 13.408 -7.767 1.00 77.56 288 TRP A N 1
ATOM 2281 C CA . TRP A 1 288 ? 20.055 13.534 -6.846 1.00 77.56 288 TRP A CA 1
ATOM 2282 C C . TRP A 1 288 ? 19.456 12.185 -6.399 1.00 77.56 288 TRP A C 1
ATOM 2284 O O . TRP A 1 288 ? 18.836 12.121 -5.339 1.00 77.56 288 TRP A O 1
ATOM 2294 N N . ILE A 1 289 ? 19.648 11.109 -7.177 1.00 74.88 289 ILE A N 1
ATOM 2295 C CA . ILE A 1 289 ? 19.295 9.725 -6.799 1.00 74.88 289 ILE A CA 1
ATOM 2296 C C . ILE A 1 289 ? 20.522 8.983 -6.243 1.00 74.88 289 ILE A C 1
ATOM 2298 O O . ILE A 1 289 ? 20.373 8.028 -5.483 1.00 74.88 289 ILE A O 1
ATOM 2302 N N . ALA A 1 290 ? 21.738 9.362 -6.651 1.00 62.12 290 ALA A N 1
ATOM 2303 C CA . ALA A 1 290 ? 22.967 8.623 -6.366 1.00 62.12 290 ALA A CA 1
ATOM 2304 C C . ALA A 1 290 ? 23.525 8.786 -4.952 1.00 62.12 290 ALA A C 1
ATOM 2306 O O . ALA A 1 290 ? 24.112 7.827 -4.462 1.00 62.12 290 ALA A O 1
ATOM 2307 N N . ASP A 1 291 ? 23.293 9.913 -4.283 1.00 56.12 291 ASP A N 1
ATOM 2308 C CA . ASP A 1 291 ? 23.824 10.176 -2.934 1.00 56.12 291 ASP A CA 1
ATOM 2309 C C . ASP A 1 291 ? 23.040 9.484 -1.798 1.00 56.12 291 ASP A C 1
ATOM 2311 O O . ASP A 1 291 ? 23.184 9.818 -0.622 1.00 56.12 291 ASP A O 1
ATOM 2315 N N . CYS A 1 292 ? 22.156 8.542 -2.123 1.00 55.22 292 CYS A N 1
ATOM 2316 C CA . CYS A 1 292 ? 21.218 7.944 -1.178 1.00 55.22 292 CYS A CA 1
ATOM 2317 C C . CYS A 1 292 ? 21.341 6.425 -1.223 1.00 55.22 292 CYS A C 1
ATOM 2319 O O . CYS A 1 292 ? 20.553 5.738 -1.872 1.00 55.22 292 CYS A O 1
ATOM 2321 N N . ASP A 1 293 ? 22.365 5.907 -0.552 1.00 52.44 293 ASP A N 1
ATOM 2322 C CA . ASP A 1 293 ? 22.491 4.474 -0.327 1.00 52.44 293 ASP A CA 1
ATOM 2323 C C . ASP A 1 293 ? 21.339 4.021 0.580 1.00 52.44 293 ASP A C 1
ATOM 2325 O O . ASP A 1 293 ? 21.236 4.473 1.724 1.00 52.44 293 ASP A O 1
ATOM 2329 N N . TYR A 1 294 ? 20.496 3.096 0.102 1.00 53.16 294 TYR A N 1
ATOM 2330 C CA . TYR A 1 294 ? 19.718 2.234 0.998 1.00 53.16 294 TYR A CA 1
ATOM 2331 C 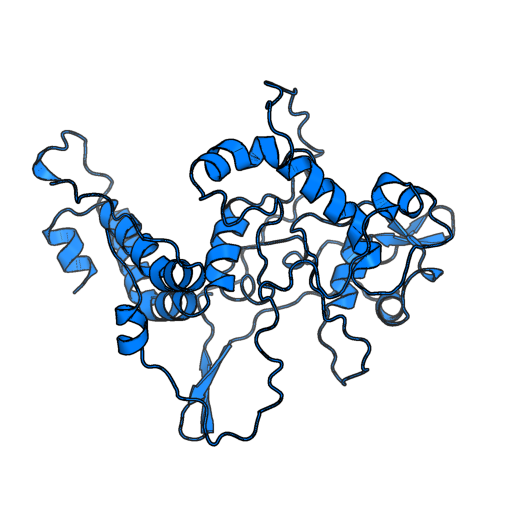C . TYR A 1 294 ? 20.724 1.364 1.752 1.00 53.16 294 TYR A C 1
ATOM 2333 O O . TYR A 1 294 ? 21.024 0.233 1.371 1.00 53.16 294 TYR A O 1
ATOM 2341 N N . SER A 1 295 ? 21.324 1.923 2.797 1.00 44.38 295 SER A N 1
ATOM 2342 C CA . SER A 1 295 ? 21.955 1.102 3.809 1.00 44.38 295 SER A CA 1
ATOM 2343 C C . SER A 1 295 ? 20.829 0.433 4.592 1.00 44.38 295 SER A C 1
ATOM 2345 O O . SER A 1 295 ? 19.886 1.105 5.003 1.00 44.38 295 SER A O 1
ATOM 2347 N N . ASP A 1 296 ? 20.971 -0.866 4.829 1.00 45.19 296 ASP A N 1
ATOM 2348 C CA . ASP A 1 296 ? 20.200 -1.710 5.760 1.00 45.19 296 ASP A CA 1
ATOM 2349 C C . ASP A 1 296 ? 19.813 -1.009 7.095 1.00 45.19 296 ASP A C 1
ATOM 2351 O O . ASP A 1 296 ? 18.841 -1.363 7.748 1.00 45.19 296 ASP A O 1
ATOM 2355 N N . GLY A 1 297 ? 20.513 0.063 7.492 1.00 38.34 297 GLY A N 1
ATOM 2356 C CA . GLY A 1 297 ? 20.257 0.808 8.726 1.00 38.34 297 GLY A CA 1
ATOM 2357 C C . GLY A 1 297 ? 19.364 2.056 8.653 1.00 38.34 297 GLY A C 1
ATOM 2358 O O . GLY A 1 297 ? 19.116 2.641 9.708 1.00 38.34 297 GLY A O 1
ATOM 2359 N N . SER A 1 298 ? 18.895 2.527 7.491 1.00 34.59 298 SER A N 1
ATOM 2360 C CA . SER A 1 298 ? 18.058 3.741 7.434 1.00 34.59 298 SER A CA 1
ATOM 2361 C C . SER A 1 298 ? 16.571 3.396 7.339 1.00 34.59 298 SER A C 1
ATOM 2363 O O . SER A 1 298 ? 16.029 3.270 6.247 1.00 34.59 298 SER A O 1
ATOM 2365 N N . LEU A 1 299 ? 15.939 3.319 8.517 1.00 41.25 299 LEU A N 1
ATOM 2366 C CA . LEU A 1 299 ? 14.490 3.240 8.766 1.00 41.25 299 LEU A CA 1
ATOM 2367 C C . LEU A 1 299 ? 13.836 1.867 8.553 1.00 41.25 299 LEU A C 1
ATOM 2369 O O . LEU A 1 299 ? 12.817 1.728 7.886 1.00 41.25 299 LEU A O 1
ATOM 2373 N N . GLN A 1 300 ? 14.353 0.861 9.256 1.00 37.09 300 GLN A N 1
ATOM 2374 C CA . GLN A 1 300 ? 13.541 -0.278 9.679 1.00 37.09 300 GLN A CA 1
ATOM 2375 C C . GLN A 1 300 ? 12.778 0.087 10.969 1.00 37.09 300 GLN A C 1
ATOM 2377 O O . GLN A 1 300 ? 13.081 -0.417 12.045 1.00 37.09 300 GLN A O 1
ATOM 2382 N N . GLU A 1 301 ? 11.783 0.975 10.879 1.00 34.28 301 GLU A N 1
ATOM 2383 C CA . GLU A 1 301 ? 10.666 0.959 11.836 1.00 34.28 301 GLU A CA 1
ATOM 2384 C C . GLU A 1 301 ? 9.529 0.137 11.214 1.00 34.28 301 GLU A C 1
ATOM 2386 O O . GLU A 1 301 ? 8.638 0.631 10.533 1.00 34.28 301 GLU A O 1
ATOM 2391 N N . SER A 1 302 ? 9.668 -1.178 11.420 1.00 41.97 302 SER A N 1
ATOM 2392 C CA . SER A 1 302 ? 8.617 -2.203 11.460 1.00 41.97 302 SER A CA 1
ATOM 2393 C C . SER A 1 302 ? 7.617 -2.289 10.295 1.00 41.97 302 SER A C 1
ATOM 2395 O O . SER A 1 302 ? 6.473 -1.856 10.409 1.00 41.97 302 SER A O 1
ATOM 2397 N N . ALA A 1 303 ? 7.989 -3.030 9.249 1.00 34.00 303 ALA A N 1
ATOM 2398 C CA . ALA A 1 303 ? 7.029 -3.765 8.408 1.00 34.00 303 ALA A CA 1
ATOM 2399 C C . ALA A 1 303 ? 7.330 -5.277 8.330 1.00 34.00 303 ALA A C 1
ATOM 2401 O O . ALA A 1 303 ? 6.702 -6.007 7.568 1.00 34.00 303 ALA A O 1
ATOM 2402 N N . ALA A 1 304 ? 8.252 -5.771 9.160 1.00 30.03 304 ALA A N 1
ATOM 2403 C CA . ALA A 1 304 ? 8.395 -7.192 9.436 1.00 30.03 304 ALA A CA 1
ATOM 2404 C C . ALA A 1 304 ? 7.763 -7.470 10.803 1.00 30.03 304 ALA A C 1
ATOM 2406 O O . ALA A 1 304 ? 8.425 -7.445 11.839 1.00 30.03 304 ALA A O 1
ATOM 2407 N N . GLY A 1 305 ? 6.456 -7.741 10.813 1.00 30.89 305 GLY A N 1
ATOM 2408 C CA . GLY A 1 305 ? 6.007 -8.792 11.714 1.00 30.89 305 GLY A CA 1
ATOM 2409 C C . GLY A 1 305 ? 6.813 -10.024 11.327 1.00 30.89 305 GLY A C 1
ATOM 2410 O O . GLY A 1 305 ? 6.826 -10.365 10.143 1.00 30.89 305 GLY A O 1
ATOM 2411 N N . ASP A 1 306 ? 7.548 -10.581 12.290 1.00 26.31 306 ASP A N 1
ATOM 2412 C CA . ASP A 1 306 ? 8.281 -11.836 12.175 1.00 26.31 306 ASP A CA 1
ATOM 2413 C C . ASP A 1 306 ? 7.649 -12.719 11.098 1.00 26.31 306 ASP A C 1
ATOM 2415 O O . ASP A 1 306 ? 6.482 -13.118 11.206 1.00 26.31 306 ASP A O 1
ATOM 2419 N N . THR A 1 307 ? 8.423 -13.058 10.062 1.00 28.52 307 THR A N 1
ATOM 2420 C CA . THR A 1 307 ? 8.176 -14.305 9.342 1.00 28.52 307 THR A CA 1
ATOM 2421 C C . THR A 1 307 ? 7.807 -15.342 10.388 1.00 28.52 307 THR A C 1
ATOM 2423 O O . THR A 1 307 ? 8.547 -15.509 11.360 1.00 28.52 307 THR A O 1
ATOM 2426 N N . CYS A 1 308 ? 6.679 -16.026 10.207 1.00 27.08 308 CYS A N 1
ATOM 2427 C CA . CYS A 1 308 ? 6.298 -17.173 11.017 1.00 27.08 308 CYS A CA 1
ATOM 2428 C C . CYS A 1 308 ? 7.270 -18.339 10.737 1.00 27.08 308 CYS A C 1
ATOM 2430 O O . CYS A 1 308 ? 6.897 -19.398 10.249 1.00 27.08 308 CYS A O 1
ATOM 2432 N N . SER A 1 309 ? 8.552 -18.135 11.020 1.00 24.72 309 SER A N 1
ATOM 2433 C CA . SER A 1 309 ? 9.475 -19.167 11.431 1.00 24.72 309 SER A CA 1
ATOM 2434 C C . SER A 1 309 ? 9.265 -19.261 12.929 1.00 24.72 309 SER A C 1
ATOM 2436 O O . SER A 1 309 ? 9.819 -18.463 13.676 1.00 24.72 309 SER A O 1
ATOM 2438 N N . MET A 1 310 ? 8.388 -20.176 13.348 1.00 22.84 310 MET A N 1
ATOM 2439 C CA . MET A 1 310 ? 8.133 -20.484 14.756 1.00 22.84 310 MET A CA 1
ATOM 2440 C C . MET A 1 310 ? 9.469 -20.562 15.513 1.00 22.84 310 MET A C 1
ATOM 2442 O O . MET A 1 310 ? 10.212 -21.527 15.304 1.00 22.84 310 MET A O 1
ATOM 2446 N N . PRO A 1 311 ? 9.801 -19.593 16.385 1.00 22.80 311 PRO A N 1
ATOM 2447 C CA . PRO A 1 311 ? 10.841 -19.811 17.363 1.00 22.80 311 PRO A CA 1
ATOM 2448 C C . PRO A 1 311 ? 10.272 -20.793 18.383 1.00 22.80 311 PRO A C 1
ATOM 2450 O O . PRO A 1 311 ? 9.089 -20.740 18.733 1.00 22.80 311 PRO A O 1
ATOM 2453 N N . ASP A 1 312 ? 11.116 -21.711 18.837 1.00 25.08 312 ASP A N 1
ATOM 2454 C CA . ASP A 1 312 ? 10.773 -22.726 19.825 1.00 25.08 312 ASP A CA 1
ATOM 2455 C C . ASP A 1 312 ? 10.071 -22.067 21.030 1.00 25.08 312 ASP A C 1
ATOM 2457 O O . ASP A 1 312 ? 10.653 -21.276 21.782 1.00 25.08 312 ASP A O 1
ATOM 2461 N N . THR A 1 313 ? 8.770 -22.326 21.161 1.00 33.53 313 THR A N 1
ATOM 2462 C CA . THR A 1 313 ? 7.890 -21.668 22.128 1.00 33.53 313 THR A CA 1
ATOM 2463 C C . THR A 1 313 ? 8.201 -22.202 23.513 1.00 33.53 313 THR A C 1
ATOM 2465 O O . THR A 1 313 ? 7.625 -23.187 23.968 1.00 33.53 313 THR A O 1
ATOM 2468 N N . SER A 1 314 ? 9.122 -21.546 24.216 1.00 30.75 314 SER A N 1
ATOM 2469 C CA . SER A 1 314 ? 9.313 -21.851 25.631 1.00 30.75 314 SER A CA 1
ATOM 2470 C C . SER A 1 314 ? 9.524 -20.672 26.568 1.00 30.75 314 SER A C 1
ATOM 2472 O O . SER A 1 314 ? 9.508 -20.937 27.764 1.00 30.75 314 SER A O 1
ATOM 2474 N N . ASN A 1 315 ? 9.652 -19.400 26.139 1.00 32.59 315 ASN A N 1
ATOM 2475 C CA . ASN A 1 315 ? 9.844 -18.344 27.156 1.00 32.59 315 ASN A CA 1
ATOM 2476 C C . ASN A 1 315 ? 9.597 -16.855 26.824 1.00 32.59 315 ASN A C 1
ATOM 2478 O O . ASN A 1 315 ? 10.019 -16.013 27.614 1.00 32.59 315 ASN A O 1
ATOM 2482 N N . GLN A 1 316 ? 8.900 -16.471 25.749 1.00 33.31 316 GLN A N 1
ATOM 2483 C CA . GLN A 1 316 ? 8.499 -15.059 25.579 1.00 33.31 316 GLN A CA 1
ATOM 2484 C C . GLN A 1 316 ? 7.046 -14.850 26.008 1.00 33.31 316 GLN A C 1
ATOM 2486 O O . GLN A 1 316 ? 6.110 -15.405 25.434 1.00 33.31 316 GLN A O 1
ATOM 2491 N N . GLY A 1 317 ? 6.894 -14.116 27.114 1.00 32.88 317 GLY A N 1
ATOM 2492 C CA . GLY A 1 317 ? 5.642 -13.904 27.826 1.00 32.88 317 GLY A CA 1
ATOM 2493 C C . GLY A 1 317 ? 4.571 -13.270 26.946 1.00 32.88 317 GLY A C 1
ATOM 2494 O O . GLY A 1 317 ? 4.767 -12.209 26.363 1.00 32.88 317 GLY A O 1
ATOM 2495 N N . ARG A 1 318 ? 3.415 -13.932 26.885 1.00 35.88 318 ARG A N 1
ATOM 2496 C CA . ARG A 1 318 ? 2.174 -13.358 26.367 1.00 35.88 318 ARG A CA 1
ATOM 2497 C C . ARG A 1 318 ? 1.736 -12.243 27.312 1.00 35.88 318 ARG A C 1
ATOM 2499 O O . ARG A 1 318 ? 1.266 -12.546 28.405 1.00 35.88 318 ARG A O 1
ATOM 2506 N N . LEU A 1 319 ? 1.892 -10.993 26.893 1.00 40.12 319 LEU A N 1
ATOM 2507 C CA . LEU A 1 319 ? 1.314 -9.861 27.610 1.00 40.12 319 LEU A CA 1
ATOM 2508 C C . LEU A 1 319 ? -0.201 -9.841 27.387 1.00 40.12 319 LEU A C 1
ATOM 2510 O O . LEU A 1 319 ? -0.694 -10.020 26.272 1.00 40.12 319 LEU A O 1
ATOM 2514 N N . SER A 1 320 ? -0.936 -9.677 28.477 1.00 43.81 320 SER A N 1
ATOM 2515 C CA . SER A 1 320 ? -2.390 -9.561 28.499 1.00 43.81 320 SER A CA 1
ATOM 2516 C C . SER A 1 320 ? -2.844 -8.140 28.140 1.00 43.81 320 SER A C 1
ATOM 2518 O O . SER A 1 320 ? -2.102 -7.175 28.305 1.00 43.81 320 SER A O 1
ATOM 2520 N N . ILE A 1 321 ? -4.105 -7.991 27.711 1.00 38.41 321 ILE A N 1
ATOM 2521 C CA . ILE A 1 321 ? -4.748 -6.681 27.465 1.00 38.41 321 ILE A CA 1
ATOM 2522 C C . ILE A 1 321 ? -4.607 -5.719 28.661 1.00 38.41 321 ILE A C 1
ATOM 2524 O O . ILE A 1 321 ? -4.542 -4.510 28.472 1.00 38.41 321 ILE A O 1
ATOM 2528 N N . VAL A 1 322 ? -4.530 -6.255 29.884 1.00 42.69 322 VAL A N 1
ATOM 2529 C CA . VAL A 1 322 ? -4.412 -5.473 31.123 1.00 42.69 322 VAL A CA 1
ATOM 2530 C C . VAL A 1 322 ? -3.020 -4.852 31.253 1.00 42.69 322 VAL A C 1
ATOM 2532 O O . VAL A 1 322 ? -2.906 -3.653 31.474 1.00 42.69 322 VAL A O 1
ATOM 2535 N N . GLU A 1 323 ? -1.964 -5.632 31.012 1.00 49.03 323 GLU A N 1
ATOM 2536 C CA . GLU A 1 323 ? -0.575 -5.140 31.031 1.00 49.03 323 GLU A CA 1
ATOM 2537 C C . GLU A 1 323 ? -0.299 -4.138 29.897 1.00 49.03 323 GLU A C 1
ATOM 2539 O O . GLU A 1 323 ? 0.614 -3.320 29.986 1.00 49.03 323 GLU A O 1
ATOM 2544 N N . TRP A 1 324 ? -1.104 -4.179 28.833 1.00 50.34 324 TRP A N 1
ATOM 2545 C CA . TRP A 1 324 ? -1.045 -3.230 27.727 1.00 50.34 324 TRP A CA 1
ATOM 2546 C C . TRP A 1 324 ? -1.678 -1.862 28.070 1.00 50.34 324 TRP A C 1
ATOM 2548 O O . TRP A 1 324 ? -1.165 -0.830 27.631 1.00 50.34 324 TRP A O 1
ATOM 2558 N N . MET A 1 325 ? -2.731 -1.836 28.896 1.00 47.09 325 MET A N 1
A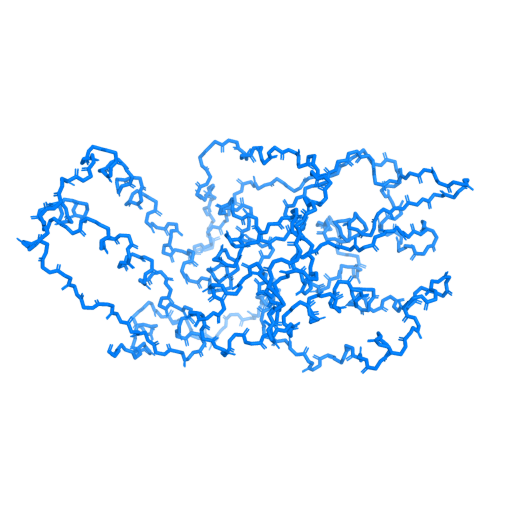TOM 2559 C CA . MET A 1 325 ? -3.377 -0.595 29.354 1.00 47.09 325 MET A CA 1
ATOM 2560 C C . MET A 1 325 ? -2.550 0.166 30.401 1.00 47.09 325 MET A C 1
ATOM 2562 O O . MET A 1 325 ? -2.602 1.393 30.429 1.00 47.09 325 MET A O 1
ATOM 2566 N N . ASP A 1 326 ? -1.745 -0.530 31.211 1.00 52.91 326 ASP A N 1
ATOM 2567 C CA . ASP A 1 326 ? -0.930 0.081 32.277 1.00 52.91 326 ASP A CA 1
ATOM 2568 C C . ASP A 1 326 ? 0.183 1.018 31.755 1.00 52.91 326 ASP A C 1
ATOM 2570 O O . ASP A 1 326 ? 0.727 1.819 32.514 1.00 52.91 326 ASP A O 1
ATOM 2574 N N . GLY A 1 327 ? 0.531 0.938 30.464 1.00 50.34 327 GLY A N 1
ATOM 2575 C CA . GLY A 1 327 ? 1.565 1.768 29.829 1.00 50.34 327 GLY A CA 1
ATOM 2576 C C . GLY A 1 327 ? 1.060 3.025 29.110 1.00 50.34 327 GLY A C 1
ATOM 2577 O O . GLY A 1 327 ? 1.873 3.741 28.527 1.00 50.34 327 GLY A O 1
ATOM 2578 N N . VAL A 1 328 ? -0.252 3.282 29.094 1.00 49.31 328 VAL A N 1
ATOM 2579 C CA . VAL A 1 328 ? -0.838 4.441 28.402 1.00 49.31 328 VAL A CA 1
ATOM 2580 C C . VAL A 1 328 ? -0.916 5.627 29.365 1.00 49.31 328 VAL A C 1
ATOM 2582 O O . VAL A 1 328 ? -1.746 5.647 30.272 1.00 49.31 328 VAL A O 1
ATOM 2585 N N . GLU A 1 329 ? -0.069 6.639 29.163 1.00 50.56 329 GLU A N 1
ATOM 2586 C CA . GLU A 1 329 ? -0.211 7.930 29.846 1.00 50.56 329 GLU A CA 1
ATOM 2587 C C . GLU A 1 329 ? -1.336 8.736 29.175 1.00 50.56 329 GLU A C 1
ATOM 2589 O O . GLU A 1 329 ? -1.216 9.171 28.027 1.00 50.56 329 GLU A O 1
ATOM 2594 N N . ILE A 1 330 ? -2.451 8.896 29.894 1.00 48.25 330 ILE A N 1
ATOM 2595 C CA . ILE A 1 330 ? -3.592 9.734 29.504 1.00 48.25 330 ILE A CA 1
ATOM 2596 C C . ILE A 1 330 ? -3.436 11.071 30.235 1.00 48.25 330 ILE A C 1
ATOM 2598 O O . ILE A 1 330 ? -3.349 11.076 31.467 1.00 48.25 330 ILE A O 1
ATOM 2602 N N . SER A 1 331 ? -3.379 12.181 29.496 1.00 48.75 331 SER A N 1
ATOM 2603 C CA . SER A 1 331 ? -3.222 13.539 30.048 1.00 48.75 331 SER A CA 1
ATOM 2604 C C . SER A 1 331 ? -4.500 14.355 29.984 1.00 48.75 331 SER A C 1
ATOM 2606 O O . SER A 1 331 ? -5.148 14.308 28.912 1.00 48.75 331 SER A O 1
#

Sequence (331 aa):
MLVDFCLLHELGTQFLASFAAALTFPTHNHYKVAIELPVPDNAKDSTGPPPAQQDATDEWAVLNEQLPYYVTLSCNYAVVISSLCGSFWEPSVPCNLVSAWLHPVLKEIPRKLGGGTPPLDPNGFPWTGCPQSFMDLAGSGPYFGQHSGESMVERVDAWRLLYLPVVEPDGLYYESFPFSPWQPVGFTKDKNCVFRVRAHESCPRHRLVYEYWTWQLPNGSTIHDNGLQSSEPRSYPETELLPPRSVDPVIPLSDQEASREEATEVFRWVLANHEGKPASEPIYHDDWIADCDYSDGSLQESAAGDTCSMPDTSNQGRLSIVEWMDGVEIS

Radius of gyration: 22.86 Å; chains: 1; bounding box: 56×55×64 Å

Secondary structure (DSSP, 8-state):
-HHHHHHHTT-THHHHHHHHHHHHHHHHHHHT--B-PPPPP-GGG--SPPP-HHHHHHHHHHHHHSHHHHHHHHT-HHHHHHHHHHTT--TTS-GGGHHHHHHHHHTTS-GGG-SSS----TTHHHHH----SGGGS--SS-SEEEETTEEEEEHHHHHHHHTSPPSS--S-------SSSSPPPSEEEGGGS-HHHHTTTT----------EEEEPTTS-EEEE-TT--SS------------------S--S--HHHHHHHHHHHHHHHHTS----TT-GGGGSHHHHT----TTS---S-----S----SSS-----HHHHHTT--B-

Organism: NCBI:txid396776